Protein AF-A0A812UR49-F1 (afdb_monomer)

Radius of gyration: 18.88 Å; Cα contacts (8 Å, |Δi|>4): 259; chains: 1; bounding box: 52×43×43 Å

Solvent-accessible surface area (backbone atoms only — not comparable to full-atom values): 11443 Å² total; per-residue (Å²): 115,71,64,63,55,50,52,50,46,52,38,62,27,43,56,51,98,79,30,84,56,68,92,55,54,80,64,54,35,67,45,80,51,67,52,54,67,30,54,25,55,75,48,54,78,73,49,50,90,81,44,75,54,52,72,44,74,38,98,50,76,94,43,35,39,32,30,59,31,80,60,88,86,45,51,53,87,61,48,19,39,89,93,56,38,65,72,38,56,73,68,46,51,71,64,57,46,52,41,31,49,47,19,75,75,67,60,43,75,29,63,58,70,82,35,45,90,77,67,58,63,50,30,29,31,36,36,54,37,70,81,53,61,61,73,28,38,47,32,41,38,35,60,79,44,79,94,49,70,40,74,68,54,44,50,52,50,48,54,56,24,63,75,36,68,33,46,71,45,38,25,70,54,45,38,52,52,50,56,49,51,36,53,51,53,73,66,32,65,67,55,50,53,52,56,51,61,71,70,49,85,128

Structure (mmCIF, N/CA/C/O backbone):
data_AF-A0A812UR49-F1
#
_entry.id   AF-A0A812UR49-F1
#
loop_
_atom_site.group_PDB
_atom_site.id
_atom_site.type_symbol
_atom_site.label_atom_id
_atom_site.label_alt_id
_atom_site.label_comp_id
_atom_site.label_asym_id
_atom_site.label_entity_id
_atom_site.label_seq_id
_atom_site.pdbx_PDB_ins_code
_atom_site.Cartn_x
_atom_site.Cartn_y
_atom_site.Cartn_z
_atom_site.occupancy
_atom_site.B_iso_or_equiv
_atom_site.auth_seq_id
_atom_site.auth_comp_id
_atom_site.auth_asym_id
_atom_site.auth_atom_id
_atom_site.pdbx_PDB_model_num
ATOM 1 N N . MET A 1 1 ? 22.344 -17.361 7.290 1.00 45.62 1 MET A N 1
ATOM 2 C CA . MET A 1 1 ? 22.289 -16.299 8.319 1.00 45.62 1 MET A CA 1
ATOM 3 C C . MET A 1 1 ? 20.968 -15.522 8.301 1.00 45.62 1 MET A C 1
ATOM 5 O O . MET A 1 1 ? 20.358 -15.422 9.351 1.00 45.62 1 MET A O 1
ATOM 9 N N . PHE A 1 2 ? 20.461 -15.034 7.155 1.00 59.19 2 PHE A N 1
ATOM 10 C CA . PHE A 1 2 ? 19.165 -14.320 7.111 1.00 59.19 2 PHE A CA 1
ATOM 11 C C . PHE A 1 2 ? 17.925 -15.192 7.407 1.00 59.19 2 PHE A C 1
ATOM 13 O O . PHE A 1 2 ? 16.997 -14.709 8.052 1.00 59.19 2 PHE A O 1
ATOM 20 N N . CYS A 1 3 ? 17.912 -16.468 6.996 1.00 60.78 3 CYS A N 1
ATOM 21 C CA . CYS A 1 3 ? 16.757 -17.350 7.220 1.00 60.78 3 CYS A CA 1
ATOM 22 C C . CYS A 1 3 ? 16.510 -17.632 8.713 1.00 60.78 3 CYS A C 1
ATOM 24 O O . CYS A 1 3 ? 15.380 -17.518 9.165 1.00 60.78 3 CYS A O 1
ATOM 26 N N . GLU A 1 4 ? 17.559 -17.871 9.508 1.00 74.38 4 GLU A N 1
ATOM 27 C CA . GLU A 1 4 ? 17.424 -18.173 10.946 1.00 74.38 4 GLU A CA 1
ATOM 28 C C . GLU A 1 4 ? 16.879 -16.988 11.762 1.00 74.38 4 GLU A C 1
ATOM 30 O O . GLU A 1 4 ? 16.112 -17.175 12.709 1.00 74.38 4 GLU A O 1
ATOM 35 N N . VAL A 1 5 ? 17.252 -15.756 11.391 1.00 83.12 5 VAL A N 1
ATOM 36 C CA . VAL A 1 5 ? 16.766 -14.532 12.051 1.00 83.12 5 VAL A CA 1
ATOM 37 C C . VAL A 1 5 ? 15.279 -14.335 11.776 1.00 83.12 5 VAL A C 1
ATOM 39 O O . VAL A 1 5 ? 14.506 -14.111 12.707 1.00 83.12 5 VAL A O 1
ATOM 42 N N . ARG A 1 6 ? 14.870 -14.477 10.510 1.00 85.25 6 ARG A N 1
ATOM 43 C CA . ARG A 1 6 ? 13.463 -14.409 10.111 1.00 85.25 6 ARG A CA 1
ATOM 44 C C . ARG A 1 6 ? 12.645 -15.527 10.756 1.00 85.25 6 ARG A C 1
ATOM 46 O O . ARG A 1 6 ? 11.560 -15.262 11.258 1.00 85.25 6 ARG A O 1
ATOM 53 N N . ASP A 1 7 ? 13.179 -16.746 10.792 1.00 85.06 7 ASP A N 1
ATOM 54 C CA . ASP A 1 7 ? 12.543 -17.895 11.439 1.00 85.06 7 ASP A CA 1
ATOM 55 C C . ASP A 1 7 ? 12.263 -17.648 12.905 1.00 85.06 7 ASP A C 1
ATOM 57 O O . ASP A 1 7 ? 11.172 -17.939 13.393 1.00 85.06 7 ASP A O 1
ATOM 61 N N . ARG A 1 8 ? 13.250 -17.105 13.616 1.00 84.44 8 ARG A N 1
ATOM 62 C CA . ARG A 1 8 ? 13.078 -16.740 15.012 1.00 84.44 8 ARG A CA 1
ATOM 63 C C . ARG A 1 8 ? 12.020 -15.661 15.183 1.00 84.44 8 ARG A C 1
ATOM 65 O O . ARG A 1 8 ? 11.123 -15.847 15.995 1.00 84.44 8 ARG A O 1
ATOM 72 N N . TRP A 1 9 ? 12.113 -14.579 14.420 1.00 87.06 9 TRP A N 1
ATOM 73 C CA . TRP A 1 9 ? 11.181 -13.466 14.533 1.00 87.06 9 TRP A CA 1
ATOM 74 C C . TRP A 1 9 ? 9.739 -13.872 14.214 1.00 87.06 9 TRP A C 1
ATOM 76 O O . TRP A 1 9 ? 8.848 -13.620 15.016 1.00 87.06 9 TRP A O 1
ATOM 86 N N . GLU A 1 10 ? 9.498 -14.560 13.098 1.00 89.31 10 GLU A N 1
ATOM 87 C CA . GLU A 1 10 ? 8.155 -15.027 12.739 1.00 89.31 10 GLU A CA 1
ATOM 88 C C . GLU A 1 10 ? 7.616 -16.037 13.747 1.00 89.31 10 GLU A C 1
ATOM 90 O O . GLU A 1 10 ? 6.424 -16.029 14.058 1.00 89.31 10 GLU A O 1
ATOM 95 N N . ARG A 1 11 ? 8.487 -16.891 14.294 1.00 86.62 11 ARG A N 1
ATOM 96 C CA . ARG A 1 11 ? 8.094 -17.775 15.382 1.00 86.62 11 ARG A CA 1
ATOM 97 C C . ARG A 1 11 ? 7.662 -16.957 16.589 1.00 86.62 11 ARG A C 1
ATOM 99 O O . ARG A 1 11 ? 6.654 -17.319 17.162 1.00 86.62 11 ARG A O 1
ATOM 106 N N . ASP A 1 12 ? 8.388 -15.915 16.988 1.00 86.44 12 ASP A N 1
ATOM 107 C CA . ASP A 1 12 ? 8.062 -15.053 18.140 1.00 86.44 12 ASP A CA 1
ATOM 108 C C . ASP A 1 12 ? 6.783 -14.227 17.910 1.00 86.44 12 ASP A C 1
ATOM 110 O O . ASP A 1 12 ? 5.955 -14.099 18.812 1.00 86.44 12 ASP A O 1
ATOM 114 N N . LEU A 1 13 ? 6.568 -13.749 16.684 1.00 89.44 13 LEU A N 1
ATOM 115 C CA . LEU A 1 13 ? 5.416 -12.932 16.317 1.00 89.44 13 LEU A CA 1
ATOM 116 C C . LEU A 1 13 ? 4.125 -13.746 16.149 1.00 89.44 13 LEU A C 1
ATOM 118 O O . LEU A 1 13 ? 3.063 -13.266 16.524 1.00 89.44 13 LEU A O 1
ATOM 122 N N . PHE A 1 14 ? 4.190 -14.970 15.612 1.00 87.88 14 PHE A N 1
ATOM 123 C CA . PHE A 1 14 ? 3.018 -15.810 15.299 1.00 87.88 14 PHE A CA 1
ATOM 124 C C . PHE A 1 14 ? 2.913 -17.057 16.198 1.00 87.88 14 PHE A C 1
ATOM 126 O O . PHE A 1 14 ? 2.429 -18.114 15.778 1.00 87.88 14 PHE A O 1
ATOM 133 N N . GLN A 1 15 ? 3.394 -16.945 17.440 1.00 71.62 15 GLN A N 1
ATOM 134 C CA . GLN A 1 15 ? 3.715 -18.044 18.360 1.00 71.62 15 GLN A CA 1
ATOM 135 C C . GLN A 1 15 ? 2.511 -18.755 19.019 1.00 71.62 15 GLN A C 1
ATOM 137 O O . GLN A 1 15 ? 2.523 -19.065 20.210 1.00 71.62 15 GLN A O 1
ATOM 142 N N . GLY A 1 16 ? 1.468 -19.082 18.252 1.00 62.62 16 GLY A N 1
ATOM 143 C CA . GLY A 1 16 ? 0.475 -20.073 18.683 1.00 62.62 16 GLY A CA 1
ATOM 144 C C . GLY A 1 16 ? 1.103 -21.463 18.913 1.00 62.62 16 GLY A C 1
ATOM 145 O O . GLY A 1 16 ? 2.239 -21.721 18.506 1.00 62.62 16 GLY A O 1
ATOM 146 N N . LYS A 1 17 ? 0.371 -22.397 19.547 1.00 45.69 17 LYS A N 1
ATOM 147 C CA . LYS A 1 17 ? 0.843 -23.785 19.765 1.00 45.69 17 LYS A CA 1
ATOM 148 C C . LYS A 1 17 ? 1.263 -24.430 18.431 1.00 45.69 17 LYS A C 1
ATOM 150 O O . LYS A 1 17 ? 0.411 -24.701 17.594 1.00 45.69 17 LYS A O 1
ATOM 155 N N . GLY A 1 18 ? 2.565 -24.679 18.257 1.00 58.28 18 GLY A N 1
ATOM 156 C CA . GLY A 1 18 ? 3.159 -25.291 17.055 1.00 58.28 18 GLY A CA 1
ATOM 157 C C . GLY A 1 18 ? 3.864 -24.322 16.092 1.00 58.28 18 GLY A C 1
ATOM 158 O O . GLY A 1 18 ? 4.607 -24.784 15.231 1.00 58.28 18 GLY A O 1
ATOM 159 N N . GLY A 1 19 ? 3.709 -23.003 16.272 1.00 74.50 19 GLY A N 1
ATOM 160 C CA . GLY A 1 19 ? 4.258 -21.958 15.396 1.00 74.50 19 GLY A CA 1
ATOM 161 C C . GLY A 1 19 ? 3.621 -21.975 14.001 1.00 74.50 19 GLY A C 1
ATOM 162 O O . GLY A 1 19 ? 3.814 -22.917 13.241 1.00 74.50 19 GLY A O 1
ATOM 163 N N . ALA A 1 20 ? 2.878 -20.922 13.642 1.00 84.56 20 ALA A N 1
ATOM 164 C CA . ALA A 1 20 ? 2.048 -20.902 12.427 1.00 84.56 20 ALA A CA 1
ATOM 165 C C . ALA A 1 20 ? 2.813 -21.146 11.107 1.00 84.56 20 ALA A C 1
ATOM 167 O O . ALA A 1 20 ? 2.204 -21.535 10.114 1.00 84.56 20 ALA A O 1
ATOM 168 N N . TYR A 1 21 ? 4.133 -20.926 11.107 1.00 87.81 21 TYR A N 1
ATOM 169 C CA . TYR A 1 21 ? 5.010 -21.065 9.940 1.00 87.81 21 TYR A CA 1
ATOM 170 C C . TYR A 1 21 ? 6.138 -22.087 10.122 1.00 87.81 21 TYR A C 1
ATOM 172 O O . TYR A 1 21 ? 7.048 -22.158 9.295 1.00 87.81 21 TYR A O 1
ATOM 180 N N . THR A 1 22 ? 6.112 -22.882 11.196 1.00 86.44 22 THR A N 1
ATOM 181 C CA . THR A 1 22 ? 7.140 -23.903 11.437 1.00 86.44 22 THR A CA 1
ATOM 182 C C . THR A 1 22 ? 7.117 -24.943 10.314 1.00 86.44 22 THR A C 1
ATOM 184 O O . THR A 1 22 ? 6.107 -25.605 10.098 1.00 86.44 22 THR A O 1
ATOM 187 N N . GLY A 1 23 ? 8.236 -25.103 9.603 1.00 85.81 23 GLY A N 1
ATOM 188 C CA . GLY A 1 23 ? 8.350 -26.052 8.489 1.00 85.81 23 GLY A CA 1
ATOM 189 C C . GLY A 1 23 ? 7.733 -25.577 7.166 1.00 85.81 23 GLY A C 1
ATOM 190 O O . GLY A 1 23 ? 7.790 -26.313 6.183 1.00 85.81 23 GLY A O 1
ATOM 191 N N . CYS A 1 24 ? 7.183 -24.359 7.109 1.00 88.94 24 CYS A N 1
ATOM 192 C CA . CYS A 1 24 ? 6.712 -23.760 5.862 1.00 88.94 24 CYS A CA 1
ATOM 193 C C . CYS A 1 24 ? 7.883 -23.305 4.983 1.00 88.94 24 CYS A C 1
ATOM 195 O O . CYS A 1 24 ? 8.897 -22.797 5.471 1.00 88.94 24 CYS A O 1
ATOM 197 N N . ARG A 1 25 ? 7.709 -23.410 3.664 1.00 89.81 25 ARG A N 1
ATOM 198 C CA . ARG A 1 25 ? 8.643 -22.862 2.671 1.00 89.81 25 ARG A CA 1
ATOM 199 C C . ARG A 1 25 ? 8.542 -21.342 2.646 1.00 89.81 25 ARG A C 1
ATOM 201 O O . ARG A 1 25 ? 7.449 -20.810 2.801 1.00 89.81 25 ARG A O 1
ATOM 208 N N . ASP A 1 26 ? 9.626 -20.639 2.320 1.00 88.69 26 ASP A N 1
ATOM 209 C CA . ASP A 1 26 ? 9.665 -19.163 2.241 1.00 88.69 26 ASP A CA 1
ATOM 210 C C . ASP A 1 26 ? 8.499 -18.535 1.467 1.00 88.69 26 ASP A C 1
ATOM 212 O O . ASP A 1 26 ? 7.984 -17.476 1.823 1.00 88.69 26 ASP A O 1
ATOM 216 N N . PHE A 1 27 ? 8.053 -19.222 0.421 1.00 90.00 27 PHE A N 1
ATOM 217 C CA . PHE A 1 27 ? 6.924 -18.826 -0.405 1.00 90.00 27 PHE A CA 1
ATOM 218 C C . PHE A 1 27 ? 5.571 -18.795 0.332 1.00 90.00 27 PHE A C 1
ATOM 220 O O . PHE A 1 27 ? 4.733 -17.938 0.046 1.00 90.00 27 PHE A O 1
ATOM 227 N N . GLU A 1 28 ? 5.363 -19.702 1.285 1.00 89.19 28 GLU A N 1
ATOM 228 C CA . GLU A 1 28 ? 4.128 -19.882 2.068 1.00 89.19 28 GLU A CA 1
ATOM 229 C C . GLU A 1 28 ? 4.058 -18.922 3.263 1.00 89.19 28 GLU A C 1
ATOM 231 O O . GLU A 1 28 ? 2.984 -18.637 3.795 1.00 89.19 28 GLU A O 1
ATOM 236 N N . ARG A 1 29 ? 5.210 -18.388 3.661 1.00 91.88 29 ARG A N 1
ATOM 237 C CA . ARG A 1 29 ? 5.375 -17.513 4.821 1.00 91.88 29 ARG A CA 1
ATOM 238 C C . ARG A 1 29 ? 4.912 -16.089 4.525 1.00 91.88 29 ARG A C 1
ATOM 240 O O . ARG A 1 29 ? 4.756 -15.736 3.350 1.00 91.88 29 ARG A O 1
ATOM 247 N N . PRO A 1 30 ? 4.697 -15.242 5.542 1.00 93.75 30 PRO A N 1
ATOM 248 C CA . PRO A 1 30 ? 4.262 -13.871 5.321 1.00 93.75 30 PRO A CA 1
ATOM 249 C C . PRO A 1 30 ? 5.247 -13.085 4.450 1.00 93.75 30 PRO A C 1
ATOM 251 O O . PRO A 1 30 ? 6.462 -13.269 4.520 1.00 93.75 30 PRO A O 1
ATOM 254 N N . LYS A 1 31 ? 4.721 -12.214 3.591 1.00 94.62 31 LYS A N 1
ATOM 255 C CA . LYS A 1 31 ? 5.492 -11.145 2.947 1.00 94.62 31 LYS A CA 1
ATOM 256 C C . LYS A 1 31 ? 5.214 -9.853 3.697 1.00 94.62 31 LYS A C 1
ATOM 258 O O . LYS A 1 31 ? 4.090 -9.639 4.134 1.00 94.62 31 LYS A O 1
ATOM 263 N N . TYR A 1 32 ? 6.216 -9.000 3.825 1.00 94.12 32 TYR A N 1
ATOM 264 C CA . TYR A 1 32 ? 6.117 -7.776 4.610 1.00 94.12 32 TYR A CA 1
ATOM 265 C C . TYR A 1 32 ? 6.129 -6.569 3.688 1.00 94.12 32 TYR A C 1
ATOM 267 O O . TYR A 1 32 ? 6.927 -6.494 2.755 1.00 94.12 32 TYR A O 1
ATOM 275 N N . GLY A 1 33 ? 5.224 -5.639 3.944 1.00 94.44 33 GLY A N 1
ATOM 276 C CA . GLY A 1 33 ? 5.145 -4.372 3.245 1.00 94.44 33 GLY A CA 1
ATOM 277 C C . GLY A 1 33 ? 4.492 -3.326 4.128 1.00 94.44 33 GLY A C 1
ATOM 278 O O . GLY A 1 33 ? 4.415 -3.466 5.346 1.00 94.44 33 GLY A O 1
ATOM 279 N N . VAL A 1 34 ? 4.013 -2.258 3.506 1.00 94.19 34 VAL A N 1
ATOM 280 C CA . VAL A 1 34 ? 3.490 -1.102 4.229 1.00 94.19 34 VAL A CA 1
ATOM 281 C C . VAL A 1 34 ? 2.137 -0.712 3.653 1.00 94.19 34 VAL A C 1
ATOM 283 O O . VAL A 1 34 ? 1.957 -0.682 2.436 1.00 94.19 34 VAL A O 1
ATOM 286 N N . LEU A 1 35 ? 1.183 -0.410 4.528 1.00 94.88 35 LEU A N 1
ATOM 287 C CA . LEU A 1 35 ? -0.131 0.096 4.167 1.00 94.88 35 LEU A CA 1
ATOM 288 C C . LEU A 1 35 ? -0.063 1.607 3.909 1.00 94.88 35 LEU A C 1
ATOM 290 O O . LEU A 1 35 ? 0.290 2.393 4.790 1.00 94.88 35 LEU A O 1
ATOM 294 N N . ASN A 1 36 ? -0.460 2.028 2.708 1.00 94.19 36 ASN A N 1
ATOM 295 C CA . ASN A 1 36 ? -0.600 3.441 2.358 1.00 94.19 36 ASN A CA 1
ATOM 296 C C . ASN A 1 36 ? -1.926 4.017 2.883 1.00 94.19 36 ASN A C 1
ATOM 298 O O . ASN A 1 36 ? -2.838 4.315 2.114 1.00 94.19 36 ASN A O 1
ATOM 302 N N . VAL A 1 37 ? -2.024 4.160 4.208 1.00 93.25 37 VAL A N 1
ATOM 303 C CA . VAL A 1 37 ? -3.230 4.643 4.911 1.00 93.25 37 VAL A CA 1
ATOM 304 C C . VAL A 1 37 ? -3.670 6.043 4.484 1.00 93.25 37 VAL A C 1
ATOM 306 O O . VAL A 1 37 ? -4.857 6.353 4.523 1.00 93.25 37 VAL A O 1
ATOM 309 N N . HIS A 1 38 ? -2.732 6.880 4.037 1.00 92.69 38 HIS A N 1
ATOM 310 C CA . HIS A 1 38 ? -3.017 8.250 3.615 1.00 92.69 38 HIS A CA 1
ATOM 311 C C . HIS A 1 38 ? -3.280 8.377 2.112 1.00 92.69 38 HIS A C 1
ATOM 313 O O . HIS A 1 38 ? -3.423 9.490 1.617 1.00 92.69 38 HIS A O 1
ATOM 319 N N . ASN A 1 39 ? -3.310 7.271 1.362 1.00 92.31 39 ASN A N 1
ATOM 320 C CA . ASN A 1 39 ? -3.517 7.299 -0.085 1.00 92.31 39 ASN A CA 1
ATOM 321 C C . ASN A 1 39 ? -2.550 8.263 -0.817 1.00 92.31 39 ASN A C 1
ATOM 323 O O . ASN A 1 39 ? -2.912 8.830 -1.845 1.00 92.31 39 ASN A O 1
ATOM 327 N N . ASP A 1 40 ? -1.328 8.465 -0.306 1.00 93.12 40 ASP A N 1
ATOM 328 C CA . ASP A 1 40 ? -0.346 9.393 -0.888 1.00 93.12 40 ASP A CA 1
ATOM 329 C C . ASP A 1 40 ? 0.190 8.796 -2.200 1.00 93.12 40 ASP A C 1
ATOM 331 O O . ASP A 1 40 ? 0.559 7.620 -2.256 1.00 93.12 40 ASP A O 1
ATOM 335 N N . TYR A 1 41 ? 0.202 9.586 -3.273 1.00 93.56 41 TYR A N 1
ATOM 336 C CA . TYR A 1 41 ? 0.616 9.142 -4.612 1.00 93.56 41 TYR A CA 1
ATOM 337 C C . TYR A 1 41 ? 2.108 8.784 -4.698 1.00 93.56 41 TYR A C 1
ATOM 339 O O . TYR A 1 41 ? 2.539 8.176 -5.668 1.00 93.56 41 TYR A O 1
ATOM 347 N N . ARG A 1 42 ? 2.902 9.154 -3.688 1.00 92.94 42 ARG A N 1
ATOM 348 C CA . ARG A 1 42 ? 4.323 8.786 -3.568 1.00 92.94 42 ARG A CA 1
ATOM 349 C C . ARG A 1 42 ? 4.517 7.485 -2.785 1.00 92.94 42 ARG A C 1
ATOM 351 O O . ARG A 1 42 ? 5.639 7.143 -2.422 1.00 92.94 42 ARG A O 1
ATOM 358 N N . GLY A 1 43 ? 3.430 6.789 -2.450 1.00 93.12 43 GLY A N 1
ATOM 359 C CA . GLY A 1 43 ? 3.453 5.648 -1.543 1.00 93.12 43 GLY A CA 1
ATOM 360 C C . GLY A 1 43 ? 3.642 6.085 -0.089 1.00 93.12 43 GLY A C 1
ATOM 361 O O . GLY A 1 43 ? 3.140 7.122 0.339 1.00 93.12 43 GLY A O 1
ATOM 362 N N . VAL A 1 44 ? 4.365 5.293 0.706 1.00 92.00 44 VAL A N 1
ATOM 363 C CA . VAL A 1 44 ? 4.569 5.591 2.133 1.00 92.00 44 VAL A CA 1
ATOM 364 C C . VAL A 1 44 ? 5.897 6.304 2.347 1.00 92.00 44 VAL A C 1
ATOM 366 O O . VAL A 1 44 ? 6.939 5.682 2.520 1.00 92.00 44 VAL A O 1
ATOM 369 N N . VAL A 1 45 ? 5.852 7.636 2.410 1.00 89.75 45 VAL A N 1
ATOM 370 C CA . VAL A 1 45 ? 7.041 8.510 2.500 1.00 89.75 45 VAL A CA 1
ATOM 371 C C . VAL A 1 45 ? 7.966 8.229 3.693 1.00 89.75 45 VAL A C 1
ATOM 373 O O . VAL A 1 45 ? 9.132 8.617 3.667 1.00 89.75 45 VAL A O 1
ATOM 376 N N . ARG A 1 46 ? 7.470 7.577 4.755 1.00 90.31 46 ARG A N 1
ATOM 377 C CA . ARG A 1 46 ? 8.282 7.192 5.921 1.00 90.31 46 ARG A CA 1
ATOM 378 C C . ARG A 1 46 ? 9.103 5.923 5.683 1.00 90.31 46 ARG A C 1
ATOM 380 O O . ARG A 1 46 ? 10.079 5.710 6.397 1.00 90.31 46 ARG A O 1
ATOM 387 N N . ALA A 1 47 ? 8.718 5.127 4.689 1.00 90.25 47 ALA A N 1
ATOM 388 C CA . ALA A 1 47 ? 9.272 3.822 4.355 1.00 90.25 47 ALA A CA 1
ATOM 389 C C . ALA A 1 47 ? 10.373 3.888 3.273 1.00 90.25 47 ALA A C 1
ATOM 391 O O . ALA A 1 47 ? 10.674 2.884 2.631 1.00 90.25 47 ALA A O 1
ATOM 392 N N . LYS A 1 48 ? 10.998 5.062 3.080 1.00 87.62 48 LYS A N 1
ATOM 393 C CA . LYS A 1 48 ? 12.044 5.308 2.064 1.00 87.62 48 LYS A CA 1
ATOM 394 C C . LYS A 1 48 ? 13.245 4.367 2.165 1.00 87.62 48 LYS A C 1
ATOM 396 O O . LYS A 1 48 ? 13.950 4.186 1.179 1.00 87.62 48 LYS A O 1
ATOM 401 N N . GLN A 1 49 ? 13.484 3.753 3.326 1.00 89.12 49 GLN A N 1
ATOM 402 C CA . GLN A 1 49 ? 14.542 2.755 3.492 1.00 89.12 49 GLN A CA 1
ATOM 403 C C . GLN A 1 49 ? 14.370 1.520 2.592 1.00 89.12 49 GLN A C 1
ATOM 405 O O . GLN A 1 49 ? 15.352 0.836 2.327 1.00 89.12 49 GLN A O 1
ATOM 410 N N . TYR A 1 50 ? 13.152 1.237 2.113 1.00 89.81 50 TYR A N 1
ATOM 411 C CA . TYR A 1 50 ? 12.882 0.122 1.198 1.00 89.81 50 TYR A CA 1
ATOM 412 C C . TYR A 1 50 ? 13.019 0.500 -0.282 1.00 89.81 50 TYR A C 1
ATOM 414 O O . TYR A 1 50 ? 12.916 -0.371 -1.144 1.00 89.81 50 TYR A O 1
ATOM 422 N N . GLY A 1 51 ? 13.257 1.778 -0.580 1.00 92.06 51 GLY A N 1
ATOM 423 C CA . GLY A 1 51 ? 13.327 2.307 -1.935 1.00 92.06 51 GLY A CA 1
ATOM 424 C C . GLY A 1 51 ? 12.350 3.455 -2.174 1.00 92.06 51 GLY A C 1
ATOM 425 O O . GLY A 1 51 ? 11.605 3.884 -1.295 1.00 92.06 51 GLY A O 1
ATOM 426 N N . ASP A 1 52 ? 12.405 3.971 -3.394 1.00 92.06 52 ASP A N 1
ATOM 427 C CA . ASP A 1 52 ? 11.623 5.098 -3.903 1.00 92.06 52 ASP A CA 1
ATOM 428 C C . ASP A 1 52 ? 10.500 4.663 -4.865 1.00 92.06 52 ASP A C 1
ATOM 430 O O . ASP A 1 52 ? 9.606 5.456 -5.147 1.00 92.06 52 ASP A O 1
ATOM 434 N N . CYS A 1 53 ? 10.502 3.404 -5.312 1.00 94.44 53 CYS A N 1
ATOM 435 C CA . CYS A 1 53 ? 9.425 2.780 -6.085 1.00 94.44 53 CYS A CA 1
ATOM 436 C C . CYS A 1 53 ? 8.506 1.946 -5.185 1.00 94.44 53 CYS A C 1
ATOM 438 O O . CYS A 1 53 ? 8.925 1.449 -4.138 1.00 94.44 53 CYS A O 1
ATOM 440 N N . TYR A 1 54 ? 7.272 1.708 -5.626 1.00 96.25 54 TYR A N 1
ATOM 441 C CA . TYR A 1 54 ? 6.359 0.799 -4.936 1.00 96.25 54 TYR A CA 1
ATOM 442 C C . TYR A 1 54 ? 5.434 0.065 -5.907 1.00 96.25 54 TYR A C 1
ATOM 444 O O . TYR A 1 54 ? 5.187 0.510 -7.026 1.00 96.25 54 TYR A O 1
ATOM 452 N N . ILE A 1 55 ? 4.903 -1.072 -5.460 1.00 96.38 55 ILE A N 1
ATOM 453 C CA . ILE A 1 55 ? 3.888 -1.839 -6.185 1.00 96.38 55 ILE A CA 1
ATOM 454 C C . ILE A 1 55 ? 2.529 -1.697 -5.507 1.00 96.38 55 ILE A C 1
ATOM 456 O O . ILE A 1 55 ? 2.429 -1.659 -4.280 1.00 96.38 55 ILE A O 1
ATOM 460 N N . VAL A 1 56 ? 1.475 -1.640 -6.313 1.00 96.56 56 VAL A N 1
ATOM 461 C CA . VAL A 1 56 ? 0.087 -1.716 -5.859 1.00 96.56 56 VAL A CA 1
ATOM 462 C C . VAL A 1 56 ? -0.357 -3.168 -5.955 1.00 96.56 56 VAL A C 1
ATOM 464 O O . VAL A 1 56 ? -0.264 -3.785 -7.019 1.00 96.56 56 VAL A O 1
ATOM 467 N N . LEU A 1 57 ? -0.820 -3.717 -4.833 1.00 97.31 57 LEU A N 1
ATOM 468 C CA . LEU A 1 57 ? -1.316 -5.085 -4.759 1.00 97.31 57 LEU A CA 1
ATOM 469 C C . LEU A 1 57 ? -2.845 -5.128 -4.849 1.00 97.31 57 LEU A C 1
ATOM 471 O O . LEU A 1 57 ? -3.531 -4.320 -4.224 1.00 97.31 57 LEU A O 1
ATOM 475 N N . LYS A 1 58 ? -3.362 -6.140 -5.545 1.00 96.50 58 LYS A N 1
ATOM 476 C CA . LYS A 1 58 ? -4.781 -6.500 -5.640 1.00 96.50 58 LYS A CA 1
ATOM 477 C C . LYS A 1 58 ? -5.015 -7.934 -5.175 1.00 96.50 58 LYS A C 1
ATOM 479 O O . LYS A 1 58 ? -4.095 -8.749 -5.120 1.00 96.50 58 LYS A O 1
ATOM 484 N N . ASP A 1 59 ? -6.254 -8.239 -4.800 1.00 96.06 59 ASP A N 1
ATOM 485 C CA . ASP A 1 59 ? -6.691 -9.577 -4.372 1.00 96.06 59 ASP A CA 1
ATOM 486 C C . ASP A 1 59 ? -5.894 -10.179 -3.201 1.00 96.06 59 ASP A C 1
ATOM 488 O O . ASP A 1 59 ? -5.815 -11.398 -3.054 1.00 96.06 59 ASP A O 1
ATOM 492 N N . VAL A 1 60 ? -5.294 -9.337 -2.350 1.00 95.56 60 VAL A N 1
ATOM 493 C CA . VAL A 1 60 ? -4.522 -9.766 -1.166 1.00 95.56 60 VAL A CA 1
ATOM 494 C C . VAL A 1 60 ? -5.143 -9.365 0.165 1.00 95.56 60 VAL A C 1
ATOM 496 O O . VAL A 1 60 ? -4.768 -9.898 1.203 1.00 95.56 60 VAL A O 1
ATOM 499 N N . ARG A 1 61 ? -6.131 -8.470 0.135 1.00 94.00 61 ARG A N 1
ATOM 500 C CA . ARG A 1 61 ? -6.695 -7.802 1.313 1.00 94.00 61 ARG A CA 1
ATOM 501 C C . ARG A 1 61 ? -7.201 -8.763 2.401 1.00 94.00 61 ARG A C 1
ATOM 503 O O . ARG A 1 61 ? -7.047 -8.477 3.575 1.00 94.00 61 ARG A O 1
ATOM 510 N N . LEU A 1 62 ? -7.811 -9.892 2.044 1.00 95.06 62 LEU A N 1
ATOM 511 C CA . LEU A 1 62 ? -8.423 -10.796 3.034 1.00 95.06 62 LEU A CA 1
ATOM 512 C C . LEU A 1 62 ? -7.422 -11.704 3.764 1.00 95.06 62 LEU A C 1
ATOM 514 O O . LEU A 1 62 ? -7.807 -12.420 4.681 1.00 95.06 62 LEU A O 1
ATOM 518 N N . ARG A 1 63 ? -6.146 -11.687 3.369 1.00 94.69 63 ARG A N 1
ATOM 519 C CA . ARG A 1 63 ? -5.082 -12.502 3.973 1.00 94.69 63 ARG A CA 1
ATOM 520 C C . ARG A 1 63 ? -3.978 -11.641 4.573 1.00 94.69 63 ARG A C 1
ATOM 522 O O . ARG A 1 63 ? -2.807 -12.012 4.515 1.00 94.69 63 ARG A O 1
ATOM 529 N N . THR A 1 64 ? -4.347 -10.480 5.103 1.00 96.44 64 THR A N 1
ATOM 530 C CA . THR A 1 64 ? -3.400 -9.554 5.720 1.00 96.44 64 THR A CA 1
ATOM 531 C C . THR A 1 64 ? -3.618 -9.395 7.209 1.00 96.44 64 THR A C 1
ATOM 533 O O . THR A 1 64 ? -4.759 -9.233 7.651 1.00 96.44 64 THR A O 1
ATOM 536 N N . THR A 1 65 ? -2.516 -9.328 7.947 1.00 96.25 65 THR A N 1
ATOM 537 C CA . THR A 1 65 ? -2.479 -8.669 9.251 1.00 96.25 65 THR A CA 1
ATOM 538 C C . THR A 1 65 ? -1.760 -7.332 9.151 1.00 96.25 65 THR A C 1
ATOM 540 O O . THR A 1 65 ? -1.096 -7.035 8.155 1.00 96.25 65 THR A O 1
ATOM 543 N N . PHE A 1 66 ? -1.929 -6.500 10.170 1.00 97.31 66 PHE A N 1
ATOM 544 C CA . PHE A 1 66 ? -1.374 -5.159 10.212 1.00 97.31 66 PHE A CA 1
ATOM 545 C C . PHE A 1 66 ? -0.820 -4.843 11.588 1.00 97.31 66 PHE A C 1
ATOM 547 O O . PHE A 1 66 ? -1.356 -5.295 12.601 1.00 97.31 66 PHE A O 1
ATOM 554 N N . SER A 1 67 ? 0.199 -3.993 11.619 1.00 96.31 67 SER A N 1
ATOM 555 C CA . SER A 1 67 ? 0.716 -3.401 12.847 1.00 96.31 67 SER A CA 1
ATOM 556 C C . SER A 1 67 ? 0.852 -1.882 12.710 1.00 96.31 67 SER A C 1
ATOM 558 O O . SER A 1 67 ? 1.008 -1.349 11.606 1.00 96.31 67 SER A O 1
ATOM 560 N N . PRO A 1 68 ? 0.789 -1.147 13.831 1.00 94.06 68 PRO A N 1
ATOM 561 C CA . PRO A 1 68 ? 0.866 0.315 13.828 1.00 94.06 68 PRO A CA 1
ATOM 562 C C . PRO A 1 68 ? 2.273 0.837 13.500 1.00 94.06 68 PRO A C 1
ATOM 564 O O . PRO A 1 68 ? 2.446 2.039 13.290 1.00 94.06 68 PRO A O 1
ATOM 567 N N . GLU A 1 69 ? 3.255 -0.065 13.475 1.00 92.31 69 GLU A N 1
ATOM 568 C CA . GLU A 1 69 ? 4.670 0.150 13.200 1.00 92.31 69 GLU A CA 1
ATOM 569 C C . GLU A 1 69 ? 5.350 -1.176 12.810 1.00 92.31 69 GLU A C 1
ATOM 571 O O . GLU A 1 69 ? 4.668 -2.179 12.576 1.00 92.31 69 GLU A O 1
ATOM 576 N N . ASP A 1 70 ? 6.682 -1.164 12.768 1.00 91.69 70 ASP A N 1
ATOM 577 C CA . ASP A 1 70 ? 7.549 -2.336 12.613 1.00 91.69 70 ASP A CA 1
ATOM 578 C C . ASP A 1 70 ? 7.162 -3.473 13.575 1.00 91.69 70 ASP A C 1
ATOM 580 O O . ASP A 1 70 ? 7.144 -3.285 14.798 1.00 91.69 70 ASP A O 1
ATOM 584 N N . SER A 1 71 ? 6.868 -4.660 13.040 1.00 91.44 71 SER A N 1
ATOM 585 C CA . SER A 1 71 ? 6.473 -5.808 13.865 1.00 91.44 71 SER A CA 1
ATOM 586 C C . SER A 1 71 ? 7.639 -6.622 14.445 1.00 91.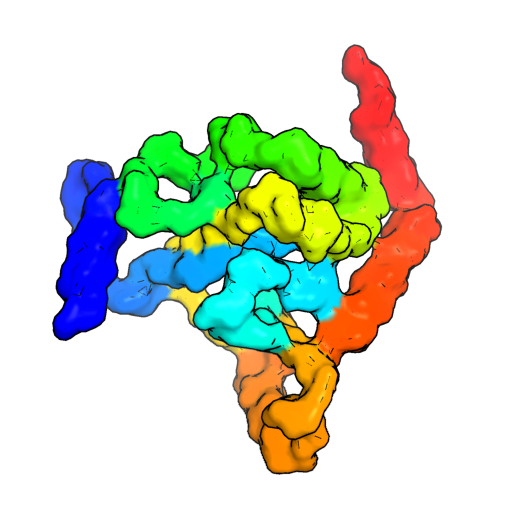44 71 SER A C 1
ATOM 588 O O . SER A 1 71 ? 7.397 -7.596 15.163 1.00 91.44 71 SER A O 1
ATOM 590 N N . ALA A 1 72 ? 8.900 -6.211 14.238 1.00 86.25 72 ALA A N 1
ATOM 591 C CA . ALA A 1 72 ? 10.105 -6.875 14.761 1.00 86.25 72 ALA A CA 1
ATOM 592 C C . ALA A 1 72 ? 10.070 -7.165 16.274 1.00 86.25 72 ALA A C 1
ATOM 594 O O . ALA A 1 72 ? 10.599 -8.180 16.722 1.00 86.25 72 ALA A O 1
ATOM 595 N N . ASN A 1 73 ? 9.435 -6.290 17.061 1.00 80.81 73 ASN A N 1
ATOM 596 C CA . ASN A 1 73 ? 9.369 -6.389 18.526 1.00 80.81 73 ASN A CA 1
ATOM 597 C C . ASN A 1 73 ? 7.932 -6.468 19.063 1.00 80.81 73 ASN A C 1
ATOM 599 O O . ASN A 1 73 ? 7.688 -6.215 20.246 1.00 80.81 73 ASN A O 1
ATOM 603 N N . LEU A 1 74 ? 6.966 -6.777 18.197 1.00 87.94 74 LEU A N 1
ATOM 604 C CA . LEU A 1 74 ? 5.563 -6.894 18.574 1.00 87.94 74 LEU A CA 1
ATOM 605 C C . LEU A 1 74 ? 5.196 -8.346 18.878 1.00 87.94 74 LEU A C 1
ATOM 607 O O . LEU A 1 74 ? 5.865 -9.285 18.455 1.00 87.94 74 LEU A O 1
ATOM 611 N N . LYS A 1 75 ? 4.108 -8.520 19.627 1.00 87.12 75 LYS A N 1
ATOM 612 C CA . LYS A 1 75 ? 3.484 -9.826 19.845 1.00 87.12 75 LYS A CA 1
ATOM 613 C C . LYS A 1 75 ? 2.249 -9.977 18.960 1.00 87.12 75 LYS A C 1
ATOM 615 O O . LYS A 1 75 ? 1.658 -8.968 18.566 1.00 87.12 75 LYS A O 1
ATOM 620 N N . ALA A 1 76 ? 1.839 -11.221 18.713 1.00 87.75 76 ALA A N 1
ATOM 621 C CA . ALA A 1 76 ? 0.676 -11.570 17.895 1.00 87.75 76 ALA A CA 1
ATOM 622 C C . ALA A 1 76 ? -0.582 -10.767 18.258 1.00 87.75 76 ALA A C 1
ATOM 624 O O . ALA A 1 76 ? -1.317 -10.333 17.378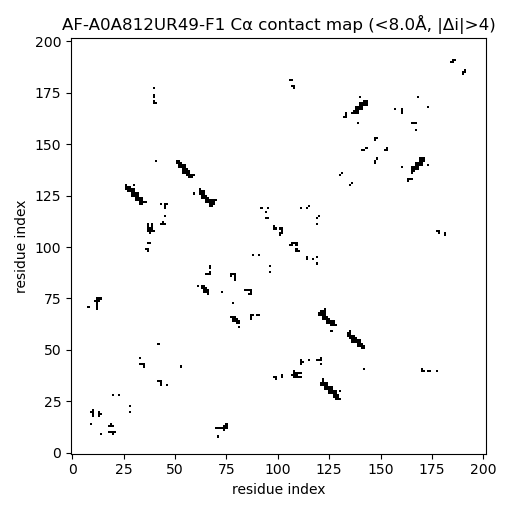 1.00 87.75 76 ALA A O 1
ATOM 625 N N . GLU A 1 77 ? -0.819 -10.534 19.552 1.00 89.12 77 GLU A N 1
ATOM 626 C CA . GLU A 1 77 ? -2.027 -9.876 20.061 1.00 89.12 77 GLU A CA 1
ATOM 627 C C . GLU A 1 77 ? -2.099 -8.389 19.693 1.00 89.12 77 GLU A C 1
ATOM 629 O O . GLU A 1 77 ? -3.159 -7.776 19.791 1.00 89.12 77 GLU A O 1
ATOM 634 N N . ARG A 1 78 ? -0.975 -7.798 19.271 1.00 92.25 78 ARG A N 1
ATOM 635 C CA . ARG A 1 78 ? -0.922 -6.418 18.776 1.00 92.25 78 ARG A CA 1
ATOM 636 C C . ARG A 1 78 ? -1.169 -6.311 17.279 1.00 92.25 78 ARG A C 1
ATOM 638 O O . ARG A 1 78 ? -1.348 -5.202 16.783 1.00 92.25 78 ARG A O 1
ATOM 645 N N . LEU A 1 79 ? -1.187 -7.432 16.563 1.00 94.75 79 LEU A N 1
ATOM 646 C CA . LEU A 1 79 ? -1.552 -7.440 15.156 1.00 94.75 79 LEU A CA 1
ATOM 647 C C . LEU A 1 79 ? -3.067 -7.298 15.017 1.00 94.75 79 LEU A C 1
ATOM 649 O O . LEU A 1 79 ? -3.840 -7.815 15.822 1.00 94.75 79 LEU A O 1
ATOM 653 N N . ALA A 1 80 ? -3.496 -6.583 13.988 1.00 96.12 80 ALA A N 1
ATOM 654 C CA . ALA A 1 80 ? -4.891 -6.496 13.593 1.00 96.12 80 ALA A CA 1
ATOM 655 C C . ALA A 1 80 ? -5.142 -7.301 12.326 1.00 96.12 80 ALA A C 1
ATOM 657 O O . ALA A 1 80 ? -4.284 -7.386 11.452 1.00 96.12 80 ALA A O 1
ATOM 658 N N . CYS A 1 81 ? -6.362 -7.800 12.180 1.00 94.94 81 CYS A N 1
ATOM 659 C CA . CYS A 1 81 ? -6.942 -8.066 10.867 1.00 94.94 81 CYS A CA 1
ATOM 660 C C . CYS A 1 81 ? -7.997 -6.990 10.572 1.00 94.94 81 CYS A C 1
ATOM 662 O O . CYS A 1 81 ? -8.290 -6.148 11.421 1.00 94.94 81 CYS A O 1
ATOM 664 N N . LEU A 1 82 ? -8.569 -6.997 9.370 1.00 91.62 82 LEU A N 1
ATOM 665 C CA . LEU A 1 82 ? -9.509 -5.954 8.939 1.00 91.62 82 LEU A CA 1
ATOM 666 C C . LEU A 1 82 ? -10.740 -5.827 9.842 1.00 91.62 82 LEU A C 1
ATOM 668 O O . LEU A 1 82 ? -11.208 -4.713 10.061 1.00 91.62 82 LEU A O 1
ATOM 672 N N . ASP A 1 83 ? -11.232 -6.947 10.371 1.00 93.44 83 ASP A N 1
ATOM 673 C CA . ASP A 1 83 ? -12.429 -6.978 11.217 1.00 93.44 83 ASP A CA 1
ATOM 674 C C . ASP A 1 83 ? -12.137 -6.540 12.663 1.00 93.44 83 ASP A C 1
ATOM 676 O O . ASP A 1 83 ? -13.029 -6.077 13.372 1.00 93.44 83 ASP A O 1
ATOM 680 N N . TYR A 1 84 ? -10.874 -6.630 13.094 1.00 95.19 84 TYR A N 1
ATOM 681 C CA . TYR A 1 84 ? -10.424 -6.330 14.455 1.00 95.19 84 TYR A CA 1
ATOM 682 C C . TYR A 1 84 ? -9.231 -5.372 14.421 1.00 95.19 84 TYR A C 1
ATOM 684 O O . TYR A 1 84 ? -8.102 -5.748 14.726 1.00 95.19 84 TYR A O 1
ATOM 692 N N . TYR A 1 85 ? -9.494 -4.129 14.010 1.00 95.31 85 TYR A N 1
ATOM 693 C CA . TYR A 1 85 ? -8.459 -3.119 13.747 1.00 95.31 85 TYR A CA 1
ATOM 694 C C . TYR A 1 85 ? -8.401 -1.985 14.789 1.00 95.31 85 TYR A C 1
ATOM 696 O O . TYR A 1 85 ? -7.516 -1.130 14.756 1.00 95.31 85 TYR A O 1
ATOM 704 N N . ALA A 1 86 ? -9.339 -1.968 15.740 1.00 95.94 86 ALA A N 1
ATOM 705 C CA . ALA A 1 86 ? -9.519 -0.862 16.680 1.00 95.94 86 ALA A CA 1
ATOM 706 C C . ALA A 1 86 ? -8.274 -0.572 17.537 1.00 95.94 86 ALA A C 1
ATOM 708 O O . ALA A 1 86 ? -7.911 0.590 17.707 1.00 95.94 86 ALA A O 1
ATOM 709 N N . HIS A 1 87 ? -7.591 -1.605 18.042 1.00 95.50 87 HIS A N 1
ATOM 710 C CA . HIS A 1 87 ? -6.391 -1.426 18.866 1.00 95.50 87 HIS A CA 1
ATOM 711 C C . HIS A 1 87 ? -5.225 -0.838 18.076 1.00 95.50 87 HIS A C 1
ATOM 713 O O . HIS A 1 87 ? -4.505 -0.007 18.613 1.00 95.50 87 HIS A O 1
ATOM 719 N N . VAL A 1 88 ? -5.084 -1.189 16.795 1.00 95.81 88 VAL A N 1
ATOM 720 C CA . VAL A 1 88 ? -4.061 -0.601 15.922 1.00 95.81 88 VAL A CA 1
ATOM 721 C C . VAL A 1 88 ? -4.359 0.873 15.642 1.00 95.81 88 VAL A C 1
ATOM 723 O O . VAL A 1 88 ? -3.436 1.681 15.668 1.00 95.81 88 VAL A O 1
ATOM 726 N N . LEU A 1 89 ? -5.627 1.257 15.437 1.00 94.94 89 LEU A N 1
ATOM 727 C CA . LEU A 1 89 ? -6.006 2.675 15.285 1.00 94.94 89 LEU A CA 1
ATOM 728 C C . LEU A 1 89 ? -5.767 3.485 16.553 1.00 94.94 89 LEU A C 1
ATOM 730 O O . LEU A 1 89 ? -5.392 4.648 16.461 1.00 94.94 89 LEU A O 1
ATOM 734 N N . ASN A 1 90 ? -5.952 2.878 17.726 1.00 95.25 90 ASN A N 1
ATOM 735 C CA . ASN A 1 90 ? -5.720 3.539 19.009 1.00 95.25 90 ASN A CA 1
ATOM 736 C C . ASN A 1 90 ? -4.246 3.927 19.233 1.00 95.25 90 ASN A C 1
ATOM 738 O O . ASN A 1 90 ? -3.931 4.683 20.145 1.00 95.25 90 ASN A O 1
ATOM 742 N N . GLU A 1 91 ? -3.336 3.408 18.411 1.00 94.38 91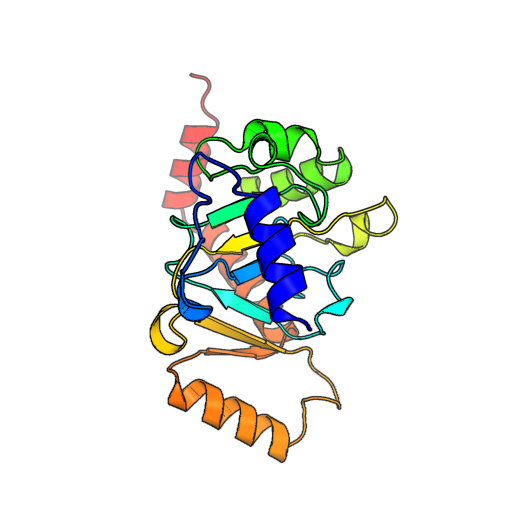 GLU A N 1
ATOM 743 C CA . GLU A 1 91 ? -1.912 3.743 18.449 1.00 94.38 91 GLU A CA 1
ATOM 744 C C . GLU A 1 91 ? -1.503 4.797 17.424 1.00 94.38 91 GLU A C 1
ATOM 746 O O . GLU A 1 91 ? -0.329 5.165 17.342 1.00 94.38 91 GLU A O 1
ATOM 751 N N . TYR A 1 92 ? -2.448 5.266 16.611 1.00 93.44 92 TYR A N 1
ATOM 752 C CA . TYR A 1 92 ? -2.179 6.340 15.675 1.00 93.44 92 TYR A CA 1
ATOM 753 C C . TYR A 1 92 ? -2.137 7.642 16.465 1.00 93.44 92 TYR A C 1
ATOM 755 O O . TYR A 1 92 ? -2.946 7.877 17.360 1.00 93.44 92 TYR A O 1
ATOM 763 N N . THR A 1 93 ? -1.198 8.514 16.120 1.00 92.38 93 THR A N 1
ATOM 764 C CA . THR A 1 93 ? -1.234 9.889 16.632 1.00 92.38 93 THR A CA 1
ATOM 765 C C . THR A 1 93 ? -2.475 10.613 16.102 1.00 92.38 93 THR A C 1
ATOM 767 O O . THR A 1 93 ? -2.968 10.283 15.022 1.00 92.38 93 THR A O 1
ATOM 770 N N . ASP A 1 94 ? -2.931 11.667 16.782 1.00 91.38 94 ASP A N 1
ATOM 771 C CA . ASP A 1 94 ? -4.054 12.492 16.303 1.00 91.38 94 ASP A CA 1
ATOM 772 C C . ASP A 1 94 ? -3.840 13.005 14.870 1.00 91.38 94 ASP A C 1
ATOM 774 O O . ASP A 1 94 ? -4.782 13.102 14.085 1.00 91.38 94 ASP A O 1
ATOM 778 N N . GLY A 1 95 ? -2.586 13.299 14.503 1.00 90.06 95 GLY A N 1
ATOM 779 C CA . GLY A 1 95 ? -2.224 13.701 13.145 1.00 90.06 95 GLY A CA 1
ATOM 780 C C . GLY A 1 95 ? -2.419 12.580 12.123 1.00 90.06 95 GLY A C 1
ATOM 781 O O . GLY A 1 95 ? -3.031 12.805 11.082 1.00 90.06 95 GLY A O 1
ATOM 782 N N . GLU A 1 96 ? -1.935 11.373 12.429 1.00 92.31 96 GLU A N 1
ATOM 783 C CA . GLU A 1 96 ? -2.120 10.182 11.585 1.00 92.3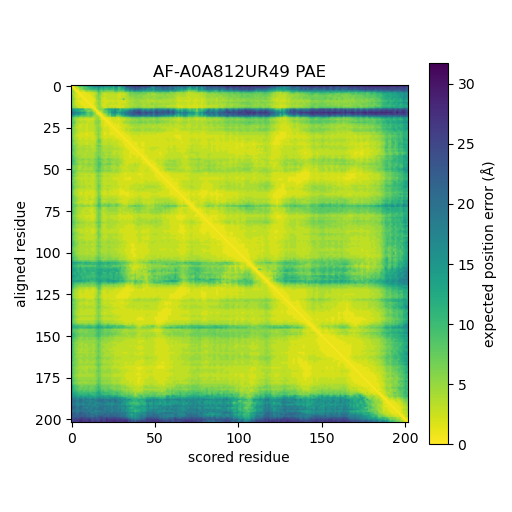1 96 GLU A CA 1
ATOM 784 C C . GLU A 1 96 ? -3.605 9.822 11.448 1.00 92.31 96 GLU A C 1
ATOM 786 O O . GLU A 1 96 ? -4.086 9.557 10.343 1.00 92.31 96 GLU A O 1
ATOM 791 N N . LEU A 1 97 ? -4.350 9.841 12.556 1.00 92.06 97 LEU A N 1
ATOM 792 C CA . LEU A 1 97 ? -5.772 9.516 12.561 1.00 92.06 97 LEU A CA 1
ATOM 793 C C . LEU A 1 97 ? -6.586 10.570 11.805 1.00 92.06 97 LEU A C 1
ATOM 795 O O . LEU A 1 97 ? -7.429 10.211 10.987 1.00 92.06 97 LEU A O 1
ATOM 799 N N . GLY A 1 98 ? -6.307 11.858 12.019 1.00 91.12 98 GLY A N 1
ATOM 800 C CA . GLY A 1 98 ? -6.972 12.954 11.317 1.00 91.12 98 GLY A CA 1
ATOM 801 C C . GLY A 1 98 ? -6.782 12.881 9.802 1.00 91.12 98 GLY A C 1
ATOM 802 O O . GLY A 1 98 ? -7.746 13.026 9.048 1.00 91.12 98 GLY A O 1
ATOM 803 N N . GLU A 1 99 ? -5.568 12.581 9.342 1.00 91.56 99 GLU A N 1
ATOM 804 C CA . GLU A 1 99 ? -5.298 12.423 7.913 1.00 91.56 99 GLU A CA 1
ATOM 805 C C . GLU A 1 99 ? -5.936 11.154 7.336 1.00 91.56 99 GLU A C 1
ATOM 807 O O . GLU A 1 99 ? -6.534 11.196 6.259 1.00 91.56 99 GLU A O 1
ATOM 812 N N . THR A 1 100 ? -5.875 10.040 8.067 1.00 91.75 100 THR A N 1
ATOM 813 C CA . THR A 1 100 ? -6.541 8.787 7.682 1.00 91.75 100 THR A CA 1
ATOM 814 C C . THR A 1 100 ? -8.053 8.994 7.550 1.00 91.75 100 THR A C 1
ATOM 816 O O . THR A 1 100 ? -8.653 8.577 6.560 1.00 91.75 100 THR A O 1
ATOM 819 N N . LEU A 1 101 ? -8.675 9.702 8.500 1.00 90.88 101 LEU A N 1
ATOM 820 C CA . LEU A 1 101 ? -10.095 10.055 8.451 1.00 90.88 101 LEU A CA 1
ATOM 821 C C . LEU A 1 101 ? -10.410 10.975 7.274 1.00 90.88 101 LEU A C 1
ATOM 823 O O . LEU A 1 101 ? -11.418 10.762 6.599 1.00 90.88 101 LEU A O 1
ATOM 827 N N . LYS A 1 102 ? -9.562 11.969 6.985 1.00 88.50 102 LYS A N 1
ATOM 828 C CA . LYS A 1 102 ? -9.725 12.826 5.804 1.00 88.50 102 LYS A CA 1
ATOM 829 C C . LYS A 1 102 ? -9.780 11.976 4.539 1.00 88.50 102 LYS A C 1
ATOM 831 O O . LYS A 1 102 ? -10.738 12.089 3.778 1.00 88.50 102 LYS A O 1
ATOM 836 N N . VAL A 1 103 ? -8.802 11.100 4.338 1.00 89.88 103 VAL A N 1
ATOM 837 C CA . VAL A 1 103 ? -8.720 10.223 3.162 1.00 89.88 103 VAL A CA 1
ATOM 838 C C . VAL A 1 103 ? -9.938 9.303 3.087 1.00 89.88 103 VAL A C 1
ATOM 840 O O . VAL A 1 103 ? -10.612 9.264 2.062 1.00 89.88 103 VAL A O 1
ATOM 843 N N . ALA A 1 104 ? -10.291 8.640 4.188 1.00 88.19 104 ALA A N 1
ATOM 844 C CA . ALA A 1 104 ? -11.414 7.706 4.235 1.00 88.19 104 ALA A CA 1
ATOM 845 C C . ALA A 1 104 ? -12.782 8.371 3.990 1.00 88.19 104 ALA A C 1
ATOM 847 O O . ALA A 1 104 ? -13.667 7.766 3.390 1.00 88.19 104 ALA A O 1
ATOM 848 N N . THR A 1 105 ? -12.980 9.608 4.456 1.00 82.62 105 THR A N 1
ATOM 849 C CA . THR A 1 105 ? -14.281 10.299 4.365 1.00 82.62 105 THR A CA 1
ATOM 850 C C . THR A 1 105 ? -14.444 11.126 3.098 1.00 82.62 105 THR A C 1
ATOM 852 O O . THR A 1 105 ? -15.570 11.317 2.630 1.00 82.62 105 THR A O 1
ATOM 85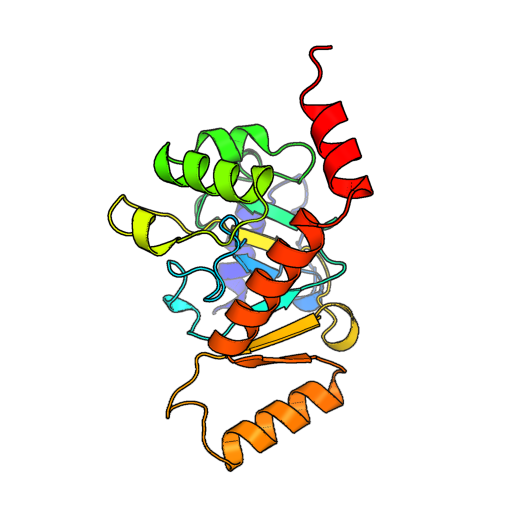5 N N . THR A 1 106 ? -13.343 11.624 2.537 1.00 80.56 106 THR A N 1
ATOM 856 C CA . THR A 1 106 ? -13.378 12.514 1.372 1.00 80.56 106 THR A CA 1
ATOM 857 C C . THR A 1 106 ? -12.930 11.837 0.082 1.00 80.56 106 THR A C 1
ATOM 859 O O . THR A 1 106 ? -13.278 12.334 -0.982 1.00 80.56 106 THR A O 1
ATOM 862 N N . GLY A 1 107 ? -12.197 10.720 0.156 1.00 77.00 107 GLY A N 1
ATOM 863 C CA . GLY A 1 107 ? -11.546 10.091 -1.000 1.00 77.00 107 GLY A CA 1
ATOM 864 C C . GLY A 1 107 ? -10.308 10.849 -1.493 1.00 77.00 107 GLY A C 1
ATOM 865 O O . GLY A 1 107 ? -9.627 10.387 -2.404 1.00 77.00 107 GLY A O 1
ATOM 866 N N . LYS A 1 108 ? -9.990 11.994 -0.874 1.00 84.25 108 LYS A N 1
ATOM 867 C CA . LYS A 1 108 ? -8.897 12.868 -1.297 1.00 84.25 108 LYS A CA 1
ATOM 868 C C . LYS A 1 108 ? -7.541 12.235 -1.071 1.00 84.25 108 LYS A C 1
ATOM 870 O O . LYS A 1 108 ? -7.344 11.475 -0.119 1.00 84.25 108 LYS A O 1
ATOM 875 N N . LEU A 1 109 ? -6.580 12.635 -1.897 1.00 87.00 109 LEU A N 1
ATOM 876 C CA . LEU A 1 109 ? -5.170 12.378 -1.629 1.00 87.00 109 LEU A CA 1
ATOM 877 C C . LEU A 1 109 ? -4.772 12.941 -0.261 1.00 87.00 109 LEU A C 1
ATOM 879 O O . LEU A 1 109 ? -5.024 14.109 0.061 1.00 87.00 109 LEU A O 1
ATOM 883 N N . GLY A 1 110 ? -4.122 12.105 0.540 1.00 86.00 110 GLY A N 1
ATOM 884 C CA . GLY A 1 110 ? -3.455 12.557 1.745 1.00 86.00 110 GLY A CA 1
ATOM 885 C C . GLY A 1 110 ? -2.060 13.115 1.461 1.00 86.00 110 GLY A C 1
ATOM 886 O O . GLY A 1 110 ? -1.500 12.969 0.375 1.00 86.00 110 GLY A O 1
ATOM 887 N N . SER A 1 111 ? -1.488 13.757 2.472 1.00 85.75 111 SER A N 1
ATOM 888 C CA . SER A 1 111 ? -0.140 14.308 2.498 1.00 85.75 111 SER A CA 1
ATOM 889 C C . SER A 1 111 ? 0.594 13.737 3.700 1.00 85.75 111 SER A C 1
ATOM 891 O O . SER A 1 111 ? 0.613 14.324 4.788 1.00 85.75 111 SER A O 1
ATOM 893 N N . SER A 1 112 ? 1.229 12.581 3.499 1.00 83.19 112 SER A N 1
ATOM 894 C CA . SER A 1 112 ? 1.973 11.914 4.573 1.00 83.19 112 SER A CA 1
ATOM 895 C C . SER A 1 112 ? 3.120 12.788 5.091 1.00 83.19 112 SER A C 1
ATOM 897 O O . SER A 1 112 ? 3.435 12.772 6.277 1.00 83.19 112 SER A O 1
ATOM 899 N N . GLU A 1 113 ? 3.715 13.601 4.217 1.00 83.31 113 GLU A N 1
ATOM 900 C CA . GLU A 1 113 ? 4.826 14.505 4.530 1.00 83.31 113 GLU A CA 1
ATOM 901 C C . GLU A 1 113 ? 4.479 15.544 5.605 1.00 83.31 113 GLU A C 1
ATOM 903 O O . GLU A 1 113 ? 5.299 15.817 6.481 1.00 83.31 113 GLU A O 1
ATOM 908 N N . SER A 1 114 ? 3.237 16.038 5.616 1.00 79.38 114 SER A N 1
ATOM 909 C CA . SER A 1 114 ? 2.753 16.988 6.630 1.00 79.38 114 SER A CA 1
ATOM 910 C C . SER A 1 114 ? 2.728 16.412 8.057 1.00 79.38 114 SER A C 1
ATOM 912 O O . SER A 1 114 ? 2.714 17.161 9.038 1.00 79.38 114 SER A O 1
ATOM 914 N N . ILE A 1 115 ? 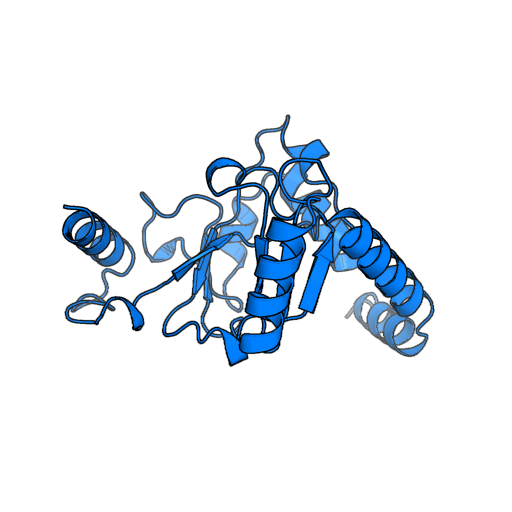2.764 15.080 8.175 1.00 83.94 115 ILE A N 1
ATOM 915 C CA . ILE A 1 115 ? 2.763 14.337 9.440 1.00 83.94 115 ILE A CA 1
ATOM 916 C C . ILE A 1 115 ? 4.163 13.809 9.772 1.00 83.94 115 ILE A C 1
ATOM 918 O O . ILE A 1 115 ? 4.457 13.560 10.938 1.00 83.94 115 ILE A O 1
ATOM 922 N N . VAL A 1 116 ? 5.066 13.675 8.790 1.00 82.88 116 VAL A N 1
ATOM 923 C CA . VAL A 1 116 ? 6.432 13.157 9.0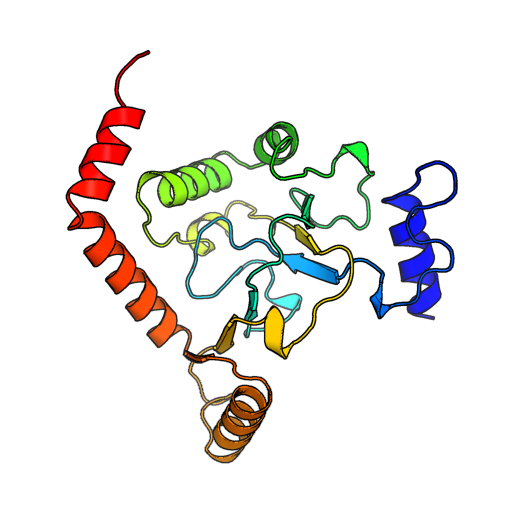14 1.00 82.88 116 VAL A CA 1
ATOM 924 C C . VAL A 1 116 ? 7.147 13.928 10.116 1.00 82.88 116 VAL A C 1
ATOM 926 O O . VAL A 1 116 ? 7.664 13.314 11.048 1.00 82.88 116 VAL A O 1
ATOM 929 N N . ALA A 1 117 ? 7.112 15.262 10.060 1.00 77.12 117 ALA A N 1
ATOM 930 C CA . ALA A 1 117 ? 7.738 16.124 11.065 1.00 77.12 117 ALA A CA 1
ATOM 931 C C . ALA A 1 117 ? 7.155 15.939 12.482 1.00 77.12 117 ALA A C 1
ATOM 933 O O . ALA A 1 117 ? 7.791 16.308 13.463 1.00 77.12 117 ALA A O 1
ATOM 934 N N . LYS A 1 118 ? 5.959 15.348 12.591 1.00 78.69 118 LYS A N 1
ATOM 935 C CA . LYS A 1 118 ? 5.242 15.076 13.843 1.00 78.69 118 LYS A CA 1
ATOM 936 C C . LYS A 1 118 ? 5.410 13.630 14.326 1.00 78.69 118 LYS A C 1
ATOM 938 O O . LYS A 1 118 ? 4.705 13.213 15.237 1.00 78.69 118 LYS A O 1
ATOM 943 N N . GLY A 1 119 ? 6.335 12.870 13.734 1.00 80.12 119 GLY A N 1
ATOM 944 C CA . GLY A 1 119 ? 6.672 11.520 14.186 1.00 80.12 119 GLY A CA 1
ATOM 945 C C . GLY A 1 119 ? 5.889 10.394 13.512 1.00 80.12 119 GLY A C 1
ATOM 946 O O . GLY A 1 119 ? 5.734 9.340 14.123 1.00 80.12 119 GLY A O 1
ATOM 947 N N . LEU A 1 120 ? 5.428 10.587 12.266 1.00 85.12 120 LEU A N 1
ATOM 948 C CA . LEU A 1 120 ? 4.776 9.540 11.465 1.00 85.12 120 LEU A CA 1
ATOM 949 C C . LEU A 1 120 ? 5.555 8.218 11.530 1.00 85.12 120 LEU A C 1
ATOM 951 O O . LEU A 1 120 ? 6.740 8.164 11.170 1.00 85.12 120 LEU A O 1
ATOM 955 N N . LYS A 1 121 ? 4.857 7.144 11.901 1.00 89.44 121 LYS A N 1
ATOM 956 C CA . LYS A 1 121 ? 5.345 5.769 11.761 1.00 89.44 121 LYS A CA 1
ATOM 957 C C . LYS A 1 121 ? 4.696 5.128 10.542 1.00 89.44 121 LYS A C 1
ATOM 959 O O . LYS A 1 121 ? 3.518 5.350 10.264 1.00 89.44 121 LYS A O 1
ATOM 964 N N . TYR A 1 122 ? 5.466 4.342 9.794 1.00 92.44 122 TYR A N 1
ATOM 965 C CA . TYR A 1 122 ? 4.883 3.552 8.715 1.00 92.44 122 TYR A CA 1
ATOM 966 C C . TYR A 1 122 ? 3.987 2.465 9.319 1.00 92.44 122 TYR A C 1
ATOM 968 O O . TYR A 1 122 ? 4.288 1.956 10.394 1.00 92.44 122 TYR A O 1
ATOM 976 N N . LYS A 1 123 ? 2.884 2.130 8.652 1.00 94.69 123 LYS A N 1
ATOM 977 C CA . LYS A 1 123 ? 1.929 1.125 9.133 1.00 94.69 123 LYS A CA 1
ATOM 978 C C . LYS A 1 123 ? 2.206 -0.163 8.384 1.00 94.69 123 LYS A C 1
ATOM 980 O O . LYS A 1 123 ? 2.053 -0.199 7.165 1.00 94.69 123 LYS A O 1
ATOM 985 N N . GLU A 1 124 ? 2.722 -1.171 9.065 1.00 95.94 124 GLU A N 1
ATOM 986 C CA . GLU A 1 124 ? 3.148 -2.398 8.399 1.00 95.94 124 GLU A CA 1
ATOM 987 C C . GLU A 1 124 ? 1.931 -3.251 8.024 1.00 95.94 124 GLU A C 1
ATOM 989 O O . GLU A 1 124 ? 0.935 -3.308 8.749 1.00 95.94 124 GLU A O 1
ATOM 994 N N . ALA A 1 125 ? 2.022 -3.907 6.871 1.00 96.50 125 ALA A N 1
ATOM 995 C CA . ALA A 1 125 ? 1.075 -4.906 6.408 1.00 96.50 125 ALA A CA 1
ATOM 996 C C . ALA A 1 125 ? 1.825 -6.216 6.155 1.00 96.50 125 ALA A C 1
ATOM 998 O O . ALA A 1 125 ? 2.795 -6.248 5.390 1.00 96.50 125 ALA A O 1
ATOM 999 N N . GLN A 1 126 ? 1.361 -7.298 6.774 1.00 96.12 126 GLN A N 1
ATOM 1000 C CA . GLN A 1 126 ? 1.864 -8.645 6.542 1.00 96.12 126 GLN A CA 1
ATOM 1001 C C . GLN A 1 126 ? 0.887 -9.393 5.634 1.00 96.12 126 GLN A C 1
ATOM 1003 O O . GLN A 1 126 ? -0.302 -9.447 5.915 1.00 96.12 126 GLN A O 1
ATOM 1008 N N . TYR A 1 127 ? 1.377 -9.976 4.545 1.00 96.31 127 TYR A N 1
ATOM 1009 C CA . TYR A 1 127 ? 0.600 -10.700 3.539 1.00 96.31 127 TYR A CA 1
ATOM 1010 C C . TYR A 1 127 ? 0.861 -12.200 3.678 1.00 96.31 127 TYR A C 1
ATOM 1012 O O . TYR A 1 127 ? 1.938 -12.683 3.318 1.00 96.31 127 TYR A O 1
ATOM 1020 N N . HIS A 1 128 ? -0.106 -12.947 4.200 1.00 94.44 128 HIS A N 1
ATOM 1021 C CA . HIS A 1 128 ? 0.039 -14.375 4.476 1.00 94.44 128 HIS A CA 1
ATOM 1022 C C . HIS A 1 128 ? -0.121 -15.211 3.204 1.00 94.44 128 HIS A C 1
ATOM 1024 O O . HIS A 1 128 ? -1.001 -14.945 2.386 1.00 94.44 128 HIS A O 1
ATOM 1030 N N . GLY A 1 129 ? 0.706 -16.248 3.035 1.00 92.44 129 GLY A N 1
ATOM 1031 C CA . GLY A 1 129 ? 0.656 -17.092 1.840 1.00 92.44 129 GLY A CA 1
ATOM 1032 C C . GLY A 1 129 ? 1.146 -16.372 0.583 1.00 92.44 129 GLY A C 1
ATOM 1033 O O . GLY A 1 129 ? 1.565 -15.219 0.623 1.00 92.44 129 GLY A O 1
ATOM 1034 N N . GLU A 1 130 ? 1.162 -17.071 -0.544 1.00 93.62 130 GLU A N 1
ATOM 1035 C CA . GLU A 1 130 ? 1.759 -16.638 -1.813 1.00 93.62 130 GLU A CA 1
ATOM 1036 C C . GLU A 1 130 ? 1.407 -15.199 -2.262 1.00 93.62 130 GLU A C 1
ATOM 1038 O O . GLU A 1 130 ? 0.267 -14.738 -2.162 1.00 93.62 130 GLU A O 1
ATOM 1043 N N . ILE A 1 131 ? 2.390 -14.524 -2.872 1.00 94.62 131 ILE A N 1
ATOM 1044 C CA . ILE A 1 131 ? 2.164 -13.367 -3.750 1.00 94.62 131 ILE A CA 1
ATOM 1045 C C . ILE A 1 131 ? 2.599 -13.754 -5.169 1.00 94.62 131 ILE A C 1
ATOM 1047 O O . ILE A 1 131 ? 3.747 -13.569 -5.560 1.00 94.62 131 ILE A O 1
ATOM 1051 N N . ALA A 1 132 ? 1.662 -14.304 -5.939 1.00 94.00 132 ALA A N 1
ATOM 1052 C CA . ALA A 1 132 ? 1.810 -14.533 -7.373 1.00 94.00 132 ALA A CA 1
ATOM 1053 C C . ALA A 1 132 ? 1.847 -13.194 -8.121 1.00 94.00 132 ALA A C 1
ATOM 1055 O O . ALA A 1 132 ? 0.879 -12.434 -8.067 1.00 94.00 132 ALA A O 1
ATOM 1056 N N . TRP A 1 133 ? 2.936 -12.923 -8.832 1.00 94.69 133 TRP A N 1
ATOM 1057 C CA . TRP A 1 133 ? 3.190 -11.635 -9.480 1.00 94.69 133 TRP A CA 1
ATOM 1058 C C . TRP A 1 133 ? 2.124 -11.285 -10.522 1.00 94.69 133 TRP A C 1
ATOM 1060 O O . TRP A 1 133 ? 1.521 -10.221 -10.438 1.00 94.69 133 TRP A O 1
ATOM 1070 N N . ALA A 1 134 ? 1.814 -12.209 -11.433 1.00 95.69 134 ALA A N 1
ATOM 1071 C CA . ALA A 1 134 ? 0.829 -11.986 -12.496 1.00 95.69 134 ALA A CA 1
ATOM 1072 C C . ALA A 1 134 ? -0.624 -11.838 -12.004 1.00 95.69 134 ALA A C 1
ATOM 1074 O O . ALA A 1 134 ? -1.480 -11.324 -12.718 1.00 95.69 134 ALA A O 1
ATOM 1075 N N . ARG A 1 135 ? -0.927 -12.303 -10.785 1.00 95.69 135 ARG A N 1
ATOM 1076 C CA . ARG A 1 135 ? -2.276 -12.220 -10.206 1.00 95.69 135 ARG A CA 1
ATOM 1077 C C . ARG A 1 135 ? -2.432 -11.020 -9.285 1.00 95.69 135 ARG A C 1
ATOM 1079 O O . ARG A 1 135 ? -3.441 -10.330 -9.344 1.00 95.69 135 ARG A O 1
ATOM 1086 N N . HIS A 1 136 ? -1.470 -10.825 -8.389 1.00 97.44 136 HIS A N 1
ATOM 1087 C CA . HIS A 1 136 ? -1.635 -9.947 -7.235 1.00 97.44 136 HIS A CA 1
ATOM 1088 C C . HIS A 1 136 ? -0.999 -8.580 -7.408 1.00 97.44 136 HIS A C 1
ATOM 1090 O O . HIS A 1 136 ? -1.312 -7.692 -6.627 1.00 97.44 136 HIS A O 1
ATOM 1096 N N . VAL A 1 137 ? -0.107 -8.387 -8.376 1.00 97.75 137 VAL A N 1
ATOM 1097 C CA . VAL A 1 137 ? 0.427 -7.055 -8.659 1.00 97.75 137 VAL A CA 1
ATOM 1098 C C . VAL A 1 137 ? -0.464 -6.412 -9.711 1.00 97.75 137 VAL A C 1
ATOM 1100 O O . VAL A 1 137 ? -0.715 -6.980 -10.771 1.00 97.75 137 VAL A O 1
ATOM 1103 N N . GLU A 1 138 ? -0.995 -5.244 -9.378 1.00 97.56 138 GLU A N 1
ATOM 1104 C CA . GLU A 1 138 ? -1.785 -4.427 -10.293 1.00 97.56 138 GLU A CA 1
ATOM 1105 C C . GLU A 1 138 ? -0.881 -3.473 -11.067 1.00 97.56 138 GLU A C 1
ATOM 1107 O O . GLU A 1 138 ? -0.945 -3.419 -12.293 1.00 97.56 138 GLU A O 1
ATOM 1112 N N . ARG A 1 139 ? -0.035 -2.732 -10.339 1.00 97.38 139 ARG A N 1
ATOM 1113 C CA . ARG A 1 139 ? 0.745 -1.631 -10.902 1.00 97.38 139 ARG A CA 1
ATOM 1114 C C . ARG A 1 139 ? 2.105 -1.477 -10.240 1.00 97.38 139 ARG A C 1
ATOM 1116 O O . ARG A 1 139 ? 2.216 -1.635 -9.025 1.00 97.38 139 ARG A O 1
ATOM 1123 N N . LEU A 1 140 ? 3.103 -1.086 -11.022 1.00 97.69 140 LEU A N 1
ATOM 1124 C CA . LEU A 1 140 ? 4.380 -0.557 -10.547 1.00 97.69 140 LEU A CA 1
ATOM 1125 C C . LEU A 1 140 ? 4.396 0.976 -10.664 1.00 97.69 140 LEU A C 1
ATOM 1127 O O . LEU A 1 140 ? 4.123 1.521 -11.730 1.00 97.69 140 LEU A O 1
ATOM 1131 N N . VAL A 1 141 ? 4.738 1.674 -9.583 1.00 97.62 141 VAL A N 1
ATOM 1132 C CA . VAL A 1 141 ? 4.874 3.136 -9.568 1.00 97.62 141 VAL A CA 1
ATOM 1133 C C . VAL A 1 141 ? 6.321 3.506 -9.277 1.00 97.62 141 VAL A C 1
ATOM 1135 O O . VAL A 1 141 ? 6.911 3.021 -8.306 1.00 97.62 141 VAL A O 1
ATOM 1138 N N . LEU A 1 142 ? 6.889 4.362 -10.125 1.00 96.62 142 LEU A N 1
ATOM 1139 C CA . LEU A 1 142 ? 8.262 4.850 -10.002 1.00 96.62 142 LEU A CA 1
ATOM 1140 C C . LEU A 1 142 ? 8.284 6.378 -9.894 1.00 96.62 142 LEU A C 1
ATOM 1142 O O . LEU A 1 142 ? 7.469 7.038 -10.538 1.00 96.62 142 LEU A O 1
ATOM 1146 N N . PRO A 1 143 ? 9.229 6.968 -9.149 1.00 95.00 143 PRO A N 1
ATOM 1147 C CA . PRO A 1 143 ? 9.405 8.409 -9.153 1.00 95.00 143 PRO A CA 1
ATOM 1148 C C . PRO A 1 143 ? 9.944 8.854 -10.512 1.00 95.00 143 PRO A C 1
ATOM 1150 O O . PRO A 1 143 ? 10.863 8.238 -11.062 1.00 95.00 143 PRO A O 1
ATOM 1153 N N . LYS A 1 144 ? 9.398 9.942 -11.054 1.00 93.81 144 LYS A N 1
ATOM 1154 C CA . LYS A 1 144 ? 9.944 10.529 -12.279 1.00 93.81 144 LYS A CA 1
ATOM 1155 C C . LYS A 1 144 ? 11.296 11.193 -12.003 1.00 93.81 144 LYS A C 1
ATOM 1157 O O . LYS A 1 144 ? 11.402 12.057 -11.135 1.00 93.81 144 LYS A O 1
ATOM 1162 N N . GLY A 1 145 ? 12.326 10.823 -12.762 1.00 91.31 145 GLY A N 1
ATOM 1163 C CA . GLY A 1 145 ? 13.656 11.425 -12.654 1.00 91.31 145 GLY A CA 1
ATOM 1164 C C . GLY A 1 145 ? 14.755 10.579 -13.289 1.00 91.31 145 GLY A C 1
ATOM 1165 O O . GLY A 1 145 ? 14.532 9.427 -13.655 1.00 91.31 145 GLY A O 1
ATOM 1166 N N . GLU A 1 146 ? 15.963 11.139 -13.376 1.00 88.94 146 GLU A N 1
ATOM 1167 C CA . GLU A 1 146 ? 17.097 10.586 -14.143 1.00 88.94 146 GLU A CA 1
ATOM 1168 C C . GLU A 1 146 ? 17.452 9.131 -13.798 1.00 88.94 146 GLU A C 1
ATOM 1170 O O . GLU A 1 146 ? 17.891 8.369 -14.658 1.00 88.94 146 GLU A O 1
ATOM 1175 N N . LYS A 1 147 ? 17.219 8.720 -12.546 1.00 91.31 147 LYS A N 1
ATOM 1176 C CA . LYS A 1 147 ? 17.486 7.356 -12.070 1.00 91.31 147 LYS A CA 1
ATOM 1177 C C . LYS A 1 147 ? 16.725 6.290 -12.866 1.00 91.31 147 LYS A C 1
ATOM 1179 O O . LYS A 1 147 ? 17.260 5.207 -13.092 1.00 91.31 147 LYS A O 1
ATOM 1184 N N . TYR A 1 148 ? 15.493 6.592 -13.275 1.00 93.25 148 TYR A N 1
ATOM 1185 C CA . TYR A 1 148 ? 14.601 5.646 -13.951 1.00 93.25 148 TYR A CA 1
ATOM 1186 C C . TYR A 1 148 ? 14.194 6.094 -15.357 1.00 93.25 148 TYR A C 1
ATOM 1188 O O . TYR A 1 148 ? 13.843 5.254 -16.181 1.00 93.25 148 TYR A O 1
ATOM 1196 N N . ASP A 1 149 ? 14.271 7.394 -15.646 1.00 93.38 149 ASP A N 1
ATOM 1197 C CA . ASP A 1 149 ? 13.853 8.013 -16.907 1.00 93.38 149 ASP A CA 1
ATOM 1198 C C . ASP A 1 149 ? 14.989 8.006 -17.943 1.00 93.38 149 ASP A C 1
ATOM 1200 O O . ASP A 1 149 ? 15.433 9.034 -18.451 1.00 93.38 149 ASP A O 1
ATOM 1204 N N . ASN A 1 150 ? 15.510 6.812 -18.221 1.00 95.06 150 ASN A N 1
ATOM 1205 C CA . ASN A 1 150 ? 16.399 6.571 -19.351 1.00 95.06 150 ASN A CA 1
ATOM 1206 C C . ASN A 1 150 ? 15.843 5.437 -20.217 1.00 95.06 150 ASN A C 1
ATOM 1208 O O . ASN A 1 150 ? 15.144 4.545 -19.732 1.00 95.06 150 ASN A O 1
ATOM 1212 N N . ALA A 1 151 ? 16.146 5.482 -21.516 1.00 95.62 151 ALA A N 1
ATOM 1213 C CA . ALA A 1 151 ? 15.517 4.613 -22.507 1.00 95.62 151 ALA A CA 1
ATOM 1214 C C . ALA A 1 151 ? 15.703 3.117 -22.207 1.00 95.62 151 ALA A C 1
ATOM 1216 O O . ALA A 1 151 ? 14.769 2.336 -22.385 1.00 95.62 151 ALA A O 1
ATOM 1217 N N . GLU A 1 152 ? 16.883 2.727 -21.722 1.00 96.44 152 GLU A N 1
ATOM 1218 C CA . GLU A 1 152 ? 17.191 1.339 -21.380 1.00 96.44 152 GLU A CA 1
ATOM 1219 C C . GLU A 1 152 ? 16.375 0.868 -20.169 1.00 96.44 152 GLU A C 1
ATOM 1221 O O . GLU A 1 152 ? 15.693 -0.155 -20.234 1.00 96.44 152 GLU A O 1
ATOM 1226 N N . MET A 1 153 ? 16.374 1.643 -19.082 1.00 95.31 153 MET A N 1
ATOM 1227 C CA . MET A 1 153 ? 15.614 1.314 -17.877 1.00 95.31 153 MET A CA 1
ATOM 1228 C C . MET A 1 153 ? 14.110 1.261 -18.156 1.00 95.31 153 MET A C 1
ATOM 1230 O O . MET A 1 153 ? 13.441 0.314 -17.746 1.00 95.31 153 MET A O 1
ATOM 1234 N N . VAL A 1 154 ? 13.575 2.220 -18.916 1.00 96.38 154 VAL A N 1
ATOM 1235 C CA . VAL A 1 154 ? 12.161 2.222 -19.321 1.00 96.38 154 VAL A CA 1
ATOM 1236 C C . VAL A 1 154 ? 11.826 0.991 -20.167 1.00 96.38 154 VAL A C 1
ATOM 1238 O O . VAL A 1 154 ? 10.756 0.407 -19.988 1.00 96.38 154 VAL A O 1
ATOM 1241 N N . ALA A 1 155 ? 12.720 0.555 -21.060 1.00 97.31 155 ALA A N 1
ATOM 1242 C CA . ALA A 1 155 ? 12.522 -0.669 -21.833 1.00 97.31 155 ALA A CA 1
ATOM 1243 C C . ALA A 1 155 ? 12.496 -1.917 -20.933 1.00 97.31 155 ALA A C 1
ATOM 1245 O O . ALA A 1 155 ? 11.614 -2.762 -21.094 1.00 97.31 155 ALA A O 1
ATOM 1246 N N . HIS A 1 156 ? 13.394 -2.009 -19.945 1.00 96.69 156 HIS A N 1
ATOM 1247 C CA . HIS A 1 156 ? 13.393 -3.098 -18.965 1.00 96.69 156 HIS A CA 1
ATOM 1248 C C . HIS A 1 156 ? 12.131 -3.109 -18.093 1.00 96.69 156 HIS A C 1
ATOM 1250 O O . HIS A 1 156 ? 11.545 -4.173 -17.883 1.00 96.69 156 HIS A O 1
ATOM 1256 N N . ILE A 1 157 ? 11.676 -1.940 -17.629 1.00 96.25 157 ILE A N 1
ATOM 1257 C CA . ILE A 1 157 ? 10.437 -1.800 -16.851 1.00 96.25 157 ILE A CA 1
ATOM 1258 C C . ILE A 1 157 ? 9.244 -2.276 -17.677 1.00 96.25 157 ILE A C 1
ATOM 1260 O O . ILE A 1 157 ? 8.481 -3.118 -17.204 1.00 96.25 157 ILE A O 1
ATOM 1264 N N . LYS A 1 158 ? 9.109 -1.795 -18.920 1.00 97.25 158 LYS A N 1
ATOM 1265 C CA . LYS A 1 158 ? 8.030 -2.208 -19.828 1.00 97.25 158 LYS A CA 1
ATOM 1266 C C . LYS A 1 158 ? 8.046 -3.713 -20.058 1.00 97.25 158 LYS A C 1
ATOM 1268 O O . LYS A 1 158 ? 7.042 -4.361 -19.807 1.00 97.25 158 LYS A O 1
ATOM 1273 N N . ALA A 1 159 ? 9.197 -4.285 -20.408 1.00 97.62 159 ALA A N 1
ATOM 1274 C CA . ALA A 1 159 ? 9.316 -5.723 -20.631 1.00 97.62 159 ALA A CA 1
ATOM 1275 C C . ALA A 1 159 ? 8.932 -6.549 -19.388 1.00 97.62 159 ALA A C 1
ATOM 1277 O O . ALA A 1 159 ? 8.261 -7.576 -19.506 1.00 97.62 159 ALA A O 1
ATOM 1278 N N . ALA A 1 160 ? 9.330 -6.107 -18.189 1.00 95.69 160 ALA A N 1
ATOM 1279 C CA . ALA A 1 160 ? 8.958 -6.767 -16.941 1.00 95.69 160 ALA A CA 1
ATOM 1280 C C . ALA A 1 160 ? 7.451 -6.661 -16.653 1.00 95.69 160 ALA A C 1
ATOM 1282 O O . ALA A 1 160 ? 6.843 -7.650 -16.237 1.00 95.69 160 ALA A O 1
ATOM 1283 N N . CYS A 1 161 ? 6.850 -5.495 -16.892 1.00 97.44 161 CYS A N 1
ATOM 1284 C CA . CYS A 1 161 ? 5.422 -5.270 -16.686 1.00 97.44 161 CYS A CA 1
ATOM 1285 C C . CYS A 1 161 ? 4.582 -6.055 -17.700 1.00 97.44 161 CYS A C 1
ATOM 1287 O O . CYS A 1 161 ? 3.689 -6.794 -17.293 1.00 97.44 161 CYS A O 1
ATOM 1289 N N . ASP A 1 162 ? 4.939 -6.007 -18.984 1.00 97.12 162 ASP A N 1
ATOM 1290 C CA . ASP A 1 162 ? 4.261 -6.727 -20.067 1.00 97.12 162 ASP A CA 1
ATOM 1291 C C . ASP A 1 162 ? 4.284 -8.240 -19.827 1.00 97.12 162 ASP A C 1
ATOM 1293 O O . ASP A 1 162 ? 3.262 -8.916 -19.942 1.00 97.12 162 ASP A O 1
ATOM 1297 N N . LYS A 1 163 ? 5.436 -8.779 -19.404 1.00 96.69 163 LYS A N 1
ATOM 1298 C CA . LYS A 1 163 ? 5.587 -10.205 -19.079 1.00 96.69 163 LYS A CA 1
ATOM 1299 C C . LYS A 1 163 ? 4.631 -10.669 -17.976 1.00 96.69 163 LYS A C 1
ATOM 1301 O O . LYS A 1 163 ? 4.222 -11.828 -17.982 1.00 96.69 163 LYS A O 1
ATOM 1306 N N . ASN A 1 164 ? 4.325 -9.804 -17.011 1.00 96.38 164 ASN A N 1
ATOM 1307 C CA . ASN A 1 164 ? 3.507 -10.157 -15.853 1.00 96.38 164 ASN A CA 1
ATOM 1308 C C . ASN A 1 164 ? 2.083 -9.574 -15.908 1.00 96.38 164 ASN A C 1
ATOM 1310 O O . ASN A 1 164 ? 1.301 -9.833 -14.998 1.00 96.38 164 ASN A O 1
ATOM 1314 N N . GLY A 1 165 ? 1.729 -8.820 -16.953 1.00 96.69 165 GLY A N 1
ATOM 1315 C CA . GLY A 1 165 ? 0.422 -8.168 -17.076 1.00 96.69 165 GLY A CA 1
ATOM 1316 C C . GLY A 1 165 ? 0.207 -7.029 -16.076 1.00 96.69 165 GLY A C 1
ATOM 1317 O O . GLY A 1 165 ? -0.902 -6.854 -15.574 1.00 96.69 165 GLY A O 1
ATOM 1318 N N . TRP A 1 166 ? 1.266 -6.294 -15.740 1.00 97.94 166 TRP A N 1
ATOM 1319 C CA . TRP A 1 166 ? 1.209 -5.167 -14.813 1.00 97.94 166 TRP A CA 1
ATOM 1320 C C . TRP A 1 166 ? 1.006 -3.855 -15.552 1.00 97.94 166 TRP A C 1
ATOM 1322 O O . TRP A 1 166 ? 1.606 -3.621 -16.600 1.00 97.94 166 TRP A O 1
ATOM 1332 N N . GLU A 1 167 ? 0.246 -2.950 -14.952 1.00 97.62 167 GLU A N 1
ATOM 1333 C CA . GLU A 1 167 ? 0.347 -1.543 -15.311 1.00 97.62 167 GLU A CA 1
ATOM 1334 C C . GLU A 1 167 ? 1.652 -0.963 -14.750 1.00 97.62 167 GLU A C 1
ATOM 1336 O O . GLU A 1 167 ? 2.198 -1.438 -13.750 1.00 97.62 167 GLU A O 1
ATOM 1341 N N . TRP A 1 168 ? 2.141 0.121 -15.338 1.00 97.50 168 TRP A N 1
ATOM 1342 C CA . TRP A 1 168 ? 3.146 0.943 -14.679 1.00 97.50 168 TRP A CA 1
ATOM 1343 C C . TRP A 1 168 ? 2.948 2.409 -15.024 1.00 97.50 168 TRP A C 1
ATOM 1345 O O . TRP A 1 168 ? 2.405 2.740 -16.079 1.00 97.50 168 TRP A O 1
ATOM 1355 N N . CYS A 1 169 ? 3.370 3.286 -14.122 1.00 97.38 169 CYS A N 1
ATOM 1356 C CA . CYS A 1 169 ? 3.313 4.721 -14.349 1.00 97.38 169 CYS A CA 1
ATOM 1357 C C . CYS A 1 169 ? 4.352 5.458 -13.504 1.00 97.38 169 CYS A C 1
ATOM 1359 O O . CYS A 1 169 ? 4.912 4.910 -12.546 1.00 97.38 169 CYS A O 1
ATOM 1361 N N . TRP A 1 170 ? 4.579 6.725 -13.838 1.00 97.56 170 TRP A N 1
ATOM 1362 C CA . TRP A 1 170 ? 5.305 7.617 -12.950 1.00 97.56 170 TRP A CA 1
ATOM 1363 C C . TRP A 1 170 ? 4.419 8.024 -11.766 1.00 97.56 170 TRP A C 1
ATOM 1365 O O . TRP A 1 170 ? 3.191 8.018 -11.855 1.00 97.56 170 TRP A O 1
ATOM 1375 N N . ASP A 1 171 ? 5.028 8.413 -10.655 1.00 95.25 171 ASP A N 1
ATOM 1376 C CA . ASP A 1 171 ? 4.338 8.951 -9.481 1.00 95.25 171 ASP A CA 1
ATOM 1377 C C . ASP A 1 171 ? 3.479 10.180 -9.823 1.00 95.25 171 ASP A C 1
ATOM 1379 O O . ASP A 1 171 ? 2.347 10.303 -9.355 1.00 95.25 171 ASP A O 1
ATOM 1383 N N . VAL A 1 172 ? 3.968 11.054 -10.706 1.00 95.69 172 VAL A N 1
ATOM 1384 C CA . VAL A 1 172 ? 3.205 12.202 -11.224 1.00 95.69 172 VAL A CA 1
ATOM 1385 C C . VAL A 1 172 ? 1.956 11.783 -12.006 1.00 95.69 172 VAL A C 1
ATOM 1387 O O . VAL A 1 172 ? 0.924 12.447 -11.907 1.00 95.69 172 VAL A O 1
ATOM 1390 N N . ASP A 1 173 ? 2.015 10.662 -12.727 1.00 96.56 173 ASP A N 1
ATOM 1391 C CA . ASP A 1 173 ? 0.869 10.120 -13.460 1.00 96.56 173 ASP A CA 1
ATOM 1392 C C . ASP A 1 173 ? -0.108 9.427 -12.498 1.00 96.56 173 ASP A C 1
ATOM 1394 O O . ASP A 1 173 ? -1.322 9.570 -12.633 1.00 96.56 173 ASP A O 1
ATOM 1398 N N . GLU A 1 174 ? 0.402 8.730 -11.475 1.00 95.88 174 GLU A N 1
ATOM 1399 C CA . GLU A 1 174 ? -0.417 8.138 -10.410 1.00 95.88 174 GLU A CA 1
ATOM 1400 C C . GLU A 1 174 ? -1.162 9.218 -9.618 1.00 95.88 174 GLU A C 1
ATOM 1402 O O . GLU A 1 174 ? -2.327 9.026 -9.257 1.00 95.88 174 GLU A O 1
ATOM 1407 N N . LYS A 1 175 ? -0.526 10.372 -9.382 1.00 95.31 175 LYS A N 1
ATOM 1408 C CA . LYS A 1 175 ? -1.176 11.541 -8.787 1.00 95.31 175 LYS A CA 1
ATOM 1409 C C . LYS A 1 175 ? -2.361 11.992 -9.634 1.00 95.31 175 LYS A C 1
ATOM 1411 O O . LYS A 1 175 ? -3.479 12.034 -9.125 1.00 95.31 175 LYS A O 1
ATOM 1416 N N . ALA A 1 176 ? -2.128 12.253 -10.921 1.00 95.50 176 ALA A N 1
ATOM 1417 C CA . ALA A 1 176 ? -3.171 12.687 -11.847 1.00 95.50 176 ALA A CA 1
ATOM 1418 C C . ALA A 1 176 ? -4.309 11.657 -11.951 1.00 95.50 176 ALA A C 1
ATOM 1420 O O . ALA A 1 176 ? -5.485 12.022 -11.960 1.00 95.50 176 ALA A O 1
ATOM 1421 N N . ARG A 1 177 ? -3.981 10.358 -11.967 1.00 94.00 177 ARG A N 1
ATOM 1422 C CA . ARG A 1 177 ? -4.966 9.268 -11.971 1.00 94.00 177 ARG A CA 1
ATOM 1423 C C . ARG A 1 177 ? -5.853 9.302 -10.727 1.00 94.00 177 ARG A C 1
ATOM 1425 O O . ARG A 1 177 ? -7.067 9.164 -10.846 1.00 94.00 177 ARG A O 1
ATOM 1432 N N . ARG A 1 178 ? -5.270 9.481 -9.539 1.00 91.19 178 ARG A N 1
ATOM 1433 C CA . ARG A 1 178 ? -6.021 9.544 -8.275 1.00 91.19 178 ARG A CA 1
ATOM 1434 C C . ARG A 1 178 ? -6.875 10.804 -8.168 1.00 91.19 178 ARG A C 1
ATOM 1436 O O . ARG A 1 178 ? -8.018 10.700 -7.748 1.00 91.19 178 ARG A O 1
ATOM 1443 N N . GLU A 1 179 ? -6.359 11.955 -8.592 1.00 91.69 179 GLU A N 1
ATOM 1444 C CA . GLU A 1 179 ? -7.125 13.211 -8.647 1.00 91.69 179 GLU A CA 1
ATOM 1445 C C . GLU A 1 179 ? -8.310 13.102 -9.618 1.00 91.69 179 GLU A C 1
ATOM 1447 O O . GLU A 1 179 ? -9.408 13.573 -9.325 1.00 91.69 179 GLU A O 1
ATOM 1452 N N . LYS A 1 180 ? -8.121 12.420 -10.754 1.00 91.06 180 LYS A N 1
ATOM 1453 C CA . LYS A 1 180 ? -9.207 12.120 -11.689 1.00 91.06 180 LYS A CA 1
ATOM 1454 C C . LYS A 1 180 ? -10.264 11.205 -11.062 1.00 91.06 180 LYS A C 1
ATOM 1456 O O . LYS A 1 180 ? -11.444 11.524 -11.150 1.00 91.06 180 LYS A O 1
ATOM 1461 N N . LEU A 1 181 ? -9.855 10.116 -10.407 1.00 86.50 181 LEU A N 1
ATOM 1462 C CA . LEU A 1 181 ? -10.785 9.221 -9.707 1.00 86.50 181 LEU A CA 1
ATOM 1463 C C . LEU A 1 181 ? -11.557 9.944 -8.599 1.00 86.50 181 LEU A C 1
ATOM 1465 O O . LEU A 1 181 ? -12.753 9.728 -8.453 1.00 86.50 181 LEU A O 1
ATOM 1469 N N . GLU A 1 182 ? -10.900 10.834 -7.854 1.00 84.69 182 GLU A N 1
ATOM 1470 C CA . GLU A 1 182 ? -11.556 11.685 -6.858 1.00 84.69 182 GLU A CA 1
ATOM 1471 C C . GLU A 1 182 ? -12.652 12.551 -7.500 1.00 84.69 182 GLU A C 1
ATOM 1473 O O . GLU A 1 182 ? -13.771 12.611 -6.989 1.00 84.69 182 GLU A O 1
ATOM 1478 N N . ALA A 1 183 ? -12.355 13.203 -8.629 1.00 85.50 183 ALA A N 1
ATOM 1479 C CA . ALA A 1 183 ? -13.321 14.036 -9.345 1.00 85.50 183 ALA A CA 1
ATOM 1480 C C . ALA A 1 183 ? -14.497 13.219 -9.916 1.00 85.50 183 ALA A C 1
ATOM 1482 O O . ALA A 1 183 ? -15.647 13.666 -9.884 1.00 85.50 183 ALA A O 1
ATOM 1483 N N . GLU A 1 184 ? -14.225 12.010 -10.405 1.00 85.06 184 GLU A N 1
ATOM 1484 C CA . GLU A 1 184 ? -15.245 11.076 -10.889 1.00 85.06 184 GLU A CA 1
ATOM 1485 C C . GLU A 1 184 ? -16.135 10.585 -9.736 1.00 85.06 184 GLU A C 1
ATOM 1487 O O . GLU A 1 184 ? -17.355 10.670 -9.831 1.00 85.06 184 GLU A O 1
ATOM 1492 N N . GLU A 1 185 ? -15.563 10.182 -8.597 1.00 80.12 185 GLU A N 1
ATOM 1493 C CA . GLU A 1 185 ? -16.345 9.784 -7.418 1.00 80.12 185 GLU A CA 1
ATOM 1494 C C . GLU A 1 185 ? -17.175 10.935 -6.839 1.00 80.12 185 GLU A C 1
ATOM 1496 O O . GLU A 1 185 ? -18.279 10.717 -6.337 1.00 80.12 185 GLU A O 1
ATOM 1501 N N . ALA A 1 186 ? -16.644 12.161 -6.866 1.00 77.12 186 ALA A N 1
ATOM 1502 C CA . ALA A 1 186 ? -17.350 13.346 -6.392 1.00 77.12 186 ALA A CA 1
ATOM 1503 C C . ALA A 1 186 ? -18.538 13.728 -7.289 1.00 77.12 186 ALA A C 1
ATOM 1505 O O . ALA A 1 186 ? -19.478 14.357 -6.804 1.00 77.12 186 ALA A O 1
ATOM 1506 N N . SER A 1 187 ? -18.495 13.353 -8.571 1.00 78.19 187 SER A N 1
ATOM 1507 C CA . SER A 1 187 ? -19.574 13.581 -9.538 1.00 78.19 187 SER A CA 1
ATOM 1508 C C . SER A 1 187 ? -20.535 12.395 -9.686 1.00 78.19 187 SER A C 1
ATOM 1510 O O . SER A 1 187 ? -21.556 12.527 -10.357 1.00 78.19 187 SER A O 1
ATOM 1512 N N . ASP A 1 188 ? -20.262 11.255 -9.041 1.00 79.38 188 ASP A N 1
ATOM 1513 C CA . ASP A 1 188 ? -21.157 10.096 -9.047 1.00 79.38 188 ASP A CA 1
ATOM 1514 C C . ASP A 1 188 ? -22.303 10.264 -8.030 1.00 79.38 188 ASP A C 1
ATOM 1516 O O . ASP A 1 188 ? -22.151 10.071 -6.817 1.00 79.38 188 ASP A O 1
ATOM 1520 N N . ASP A 1 189 ? -23.495 10.560 -8.551 1.00 78.44 189 ASP A N 1
ATOM 1521 C CA . ASP A 1 189 ? -24.733 10.710 -7.781 1.00 78.44 189 ASP A CA 1
ATOM 1522 C C . ASP A 1 189 ? -25.085 9.477 -6.925 1.00 78.44 189 ASP A C 1
ATOM 1524 O O . ASP A 1 189 ? -25.682 9.613 -5.852 1.00 78.44 189 ASP A O 1
ATOM 1528 N N . LYS A 1 190 ? -24.714 8.256 -7.344 1.00 74.06 190 LYS A N 1
ATOM 1529 C CA . LYS A 1 190 ? -24.964 7.028 -6.566 1.00 74.06 190 LYS A CA 1
ATOM 1530 C C . LYS A 1 190 ? -24.027 6.939 -5.370 1.00 74.06 190 LYS A C 1
ATOM 1532 O O . LYS A 1 190 ? -24.469 6.551 -4.284 1.00 74.06 190 LYS A O 1
ATOM 1537 N N . ILE A 1 191 ? -22.760 7.313 -5.545 1.00 70.56 191 ILE A N 1
ATOM 1538 C CA . ILE A 1 191 ? -21.789 7.390 -4.446 1.00 70.56 191 ILE A CA 1
ATOM 1539 C C . ILE A 1 191 ? -22.198 8.501 -3.480 1.00 70.56 191 ILE A C 1
ATOM 1541 O O . ILE A 1 191 ? -22.205 8.280 -2.266 1.00 70.56 191 ILE A O 1
ATOM 1545 N N . ALA A 1 192 ? -22.612 9.661 -3.993 1.00 74.25 192 ALA A N 1
ATOM 1546 C CA . ALA A 1 192 ? -23.133 10.755 -3.181 1.00 74.25 192 ALA A CA 1
ATOM 1547 C C . ALA A 1 192 ? -24.363 10.318 -2.365 1.00 74.25 192 ALA A C 1
ATOM 1549 O O . ALA A 1 192 ? -24.408 10.527 -1.149 1.00 74.25 192 ALA A O 1
ATOM 1550 N N . ALA A 1 193 ? -25.317 9.623 -2.994 1.00 76.12 193 ALA A N 1
ATOM 1551 C CA . ALA A 1 193 ? -26.494 9.076 -2.325 1.00 76.12 193 ALA A CA 1
ATOM 1552 C C . ALA A 1 193 ? -26.137 8.020 -1.261 1.00 76.12 193 ALA A C 1
ATOM 1554 O O . ALA A 1 193 ? -26.743 7.992 -0.188 1.00 76.12 193 ALA A O 1
ATOM 1555 N N . TRP A 1 194 ? -25.144 7.161 -1.511 1.00 72.88 194 TRP A N 1
ATOM 1556 C CA . TRP A 1 194 ? -24.664 6.187 -0.525 1.00 72.88 194 TRP A CA 1
ATOM 1557 C C . TRP A 1 194 ? -23.955 6.861 0.660 1.00 72.88 194 TRP A C 1
ATOM 1559 O O . TRP A 1 194 ? -24.271 6.562 1.813 1.00 72.88 194 TRP A O 1
ATOM 1569 N N . LYS A 1 195 ? -23.073 7.836 0.405 1.00 73.38 195 LYS A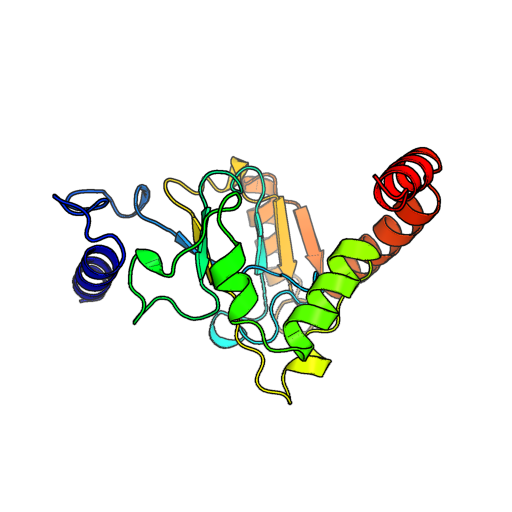 N 1
ATOM 1570 C CA . LYS A 1 195 ? -22.409 8.635 1.451 1.00 73.38 195 LYS A CA 1
ATOM 1571 C C . LYS A 1 195 ? -23.424 9.423 2.291 1.00 73.38 195 LYS A C 1
ATOM 1573 O O . LYS A 1 195 ? -23.246 9.54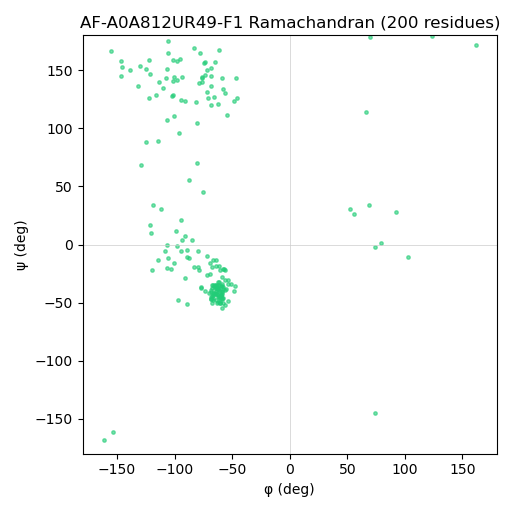4 3.501 1.00 73.38 195 LYS A O 1
ATOM 1578 N N . ALA A 1 196 ? -24.508 9.916 1.689 1.00 77.06 196 ALA A N 1
ATOM 1579 C CA . ALA A 1 196 ? -25.595 10.574 2.415 1.00 77.06 196 ALA A CA 1
ATOM 1580 C C . ALA A 1 196 ? -26.315 9.615 3.382 1.00 77.06 196 ALA A C 1
ATOM 1582 O O . ALA A 1 196 ? -26.575 9.990 4.525 1.00 77.06 196 ALA A O 1
ATOM 1583 N N . LYS A 1 197 ? -26.553 8.357 2.978 1.00 77.56 197 LYS A N 1
ATOM 1584 C CA . LYS A 1 197 ? -27.134 7.323 3.858 1.00 77.56 197 LYS A CA 1
ATOM 1585 C C . LYS A 1 197 ? -26.254 7.007 5.070 1.00 77.56 197 LYS A C 1
ATOM 1587 O O . LYS A 1 197 ? -26.790 6.711 6.129 1.00 77.56 197 LYS A O 1
ATOM 1592 N N . LEU A 1 198 ? -24.928 7.094 4.939 1.00 70.19 198 LEU A N 1
ATOM 1593 C CA . LEU A 1 198 ? -23.996 6.885 6.057 1.00 70.19 198 LEU A CA 1
ATOM 1594 C C . LEU A 1 198 ? -23.995 8.028 7.081 1.00 70.19 198 LEU A C 1
ATOM 1596 O O . LEU A 1 198 ? -23.647 7.803 8.236 1.00 70.19 198 LEU A O 1
ATOM 1600 N N . LYS A 1 199 ? -24.358 9.246 6.663 1.00 70.50 199 LYS A N 1
ATOM 1601 C CA . LYS A 1 199 ? -24.443 10.429 7.536 1.00 70.50 199 LYS A CA 1
ATOM 1602 C C . LYS A 1 199 ? -25.801 10.577 8.220 1.00 70.50 199 LYS A C 1
ATOM 1604 O O . LYS A 1 199 ? -25.932 11.422 9.103 1.00 70.50 199 LYS A O 1
ATOM 1609 N N . ALA A 1 200 ? -26.805 9.805 7.806 1.00 62.22 200 ALA A N 1
ATOM 1610 C CA . ALA A 1 200 ? -28.098 9.811 8.466 1.00 62.22 200 ALA A CA 1
ATOM 1611 C C . ALA A 1 200 ? -27.933 9.257 9.895 1.00 62.22 200 ALA A C 1
ATOM 1613 O O . ALA A 1 200 ? -27.358 8.174 10.051 1.00 62.22 200 ALA A O 1
ATOM 1614 N N . PRO A 1 201 ? -28.389 9.976 10.937 1.00 55.00 201 PRO A N 1
ATOM 1615 C CA . PRO A 1 201 ? -28.415 9.420 12.282 1.00 55.00 201 PRO A CA 1
ATOM 1616 C C . PRO A 1 201 ? -29.260 8.141 12.270 1.00 55.00 201 PRO A C 1
ATOM 1618 O O . PRO A 1 201 ? -30.327 8.109 11.652 1.00 55.00 201 PRO A O 1
ATOM 1621 N N . LYS A 1 202 ? -28.733 7.083 12.892 1.00 53.31 202 LYS A N 1
ATOM 1622 C CA . LYS A 1 202 ? -29.487 5.852 13.148 1.00 53.31 202 LYS A CA 1
ATOM 1623 C C . LYS A 1 202 ? -30.548 6.087 14.211 1.00 53.31 202 LYS A C 1
ATOM 1625 O O . LYS A 1 202 ? -30.233 6.818 15.176 1.00 53.31 202 LYS A O 1
#

Secondary structure (DSSP, 8-state):
-HHHHHHHHHHHHT-STT-TTTT--TTTSPEEEEE-TT--TT--GGGGGG-S-EEEE-S-GGGEEEESS-GGG--GGG-BBTTB-HHHHTTS-HHHHHHHHHHHHH-PPP-THHHHTTT---EEEEE-S---HHHHEEEEEE--STTT-SHHHHHHHHHHHHHHT-EEEEHHHHHHHHHHHHHHHHH-HHHHHHHHHHHS--

Foldseek 3Di:
DVVVLVVVQQCQAQVDVPRPCVPNDPQQAKDKDFDQLLQALQGQPQVCVVHRKDFDWDPQLQQKWKALADSSPPHNVRIDHPVRCVSRLVPDDPVRNVSSCCCVLQVDHGDNVVCVVVPRHTMMMIGGHHDQQLHITAEMEHADDDVQPDPVNVVVVVVVCVVSVYHYDYSVVSNVVSVVVSVVCVPDPVNVVVSVVVPDDD

Nearest PDB structures (foldseek):
  7dn9-assembly4_G  TM=7.224E-01  e=1.276E-05  Salmonella enterica subsp. enterica serovar Typhimurium str. LT2
  7p5z-assembly1_G  TM=5.098E-01  e=8.813E+00  Saccharomyces cerevisiae S288C

pLDDT: mean 88.81, std 9.81, range [45.62, 97.94]

Sequence (202 aa):
MFCEVRDRWERDLFQGKGGAYTGCRDFERPKYGVLNVHNDYRGVVRAKQYGDCYIVLKDVRLRTTFSPEDSANLKAERLACLDYYAHVLNEYTDGELGETLKVATTGKLGSSESIVAKGLKYKEAQYHGEIAWARHVERLVLPKGEKYDNAEMVAHIKAACDKNGWEWCWDVDEKARREKLEAEEASDDKIAAWKAKLKAPK

Mean predicted aligned error: 5.99 Å